Protein AF-A0A5B8U316-F1 (afdb_monomer_lite)

InterPro domains:
  IPR009056 Cytochrome c-like domain [PF00034] (100-182)
  IPR009056 Cytochrome c-like domain [PS51007] (97-184)
  IPR036909 Cytochrome c-like domain superfamily [G3DSA:1.10.760.10] (96-189)
  IPR036909 Cytochrome c-like domain superfamily [SSF46626] (59-183)

Radius of gyration: 34.77 Å; chains: 1; bounding box: 86×58×110 Å

Foldseek 3Di:
DDDDDDDDDDDDDPDDDDPPPDDPDDDDDDPDPDDDDPDPDPDDDDDDPDDDDDDDDDDDDDDDDDDDDDDDPPPDPPPPPPVLLLDQPDFQPPDPPLQRLLLNLCSVQPLLQEAAQSSDRDNAQLDPVRGDPLHDDHQLAAADALVQQLVCQQQQGPVSPRRDHCSDDDPNSNSNSVNSNVRGRNHPDPSSDD

Secondary structure (DSSP, 8-state):
----PPP-----------------PPPPP-------------------------------------------------------TTSTTPPPTT--HHHHHHHHHHHHHTTTT-EEGGGTEE-S-SSGGG--TTPPPBTTT----HHHHHHHHHHTSSSSSSSPTTSS-HHHHHHHHHHHHHHTT---STT---

pLDDT: mean 72.12, std 19.56, range [40.12, 98.12]

Sequence (194 aa):
MFSGRIRYSSSVTRSTRSLAWTYDGPPPHPMRAVAPKMGRAWYQRMKRSRMMPARMHRRRPLLALTALVASAAVAVGCGSEKNDVKQPGVNPPGIPAQFQAGAKLFIERCSGCHNLGVVGAEGGALRVADRERVDGPNFNVRKEDVNSILYALRNGGFSGAIMPQDIVVGKEADDVAKFLAHYAGKGKSKNARN

Organism: NCBI:txid496014

Structure (mmCIF, N/CA/C/O backbone):
data_AF-A0A5B8U316-F1
#
_entry.id   AF-A0A5B8U316-F1
#
loop_
_atom_site.group_PDB
_atom_site.id
_atom_site.type_symbol
_atom_site.label_atom_id
_atom_site.label_alt_id
_atom_site.label_comp_id
_atom_site.label_asym_id
_atom_site.label_entity_id
_atom_site.label_seq_id
_atom_site.pdbx_PDB_ins_code
_atom_site.Cartn_x
_atom_site.Cartn_y
_atom_site.Cartn_z
_atom_site.occupancy
_atom_site.B_iso_or_equiv
_atom_site.auth_seq_id
_atom_site.auth_comp_id
_atom_site.auth_asym_id
_atom_site.auth_atom_id
_atom_site.pdbx_PDB_model_num
ATOM 1 N N . MET A 1 1 ? 46.249 3.567 59.011 1.00 44.41 1 MET A N 1
ATOM 2 C CA . MET A 1 1 ? 46.433 2.367 58.157 1.00 44.41 1 MET A CA 1
ATOM 3 C C . MET A 1 1 ? 45.087 2.112 57.480 1.00 44.41 1 MET A C 1
ATOM 5 O O . MET A 1 1 ? 44.139 1.954 58.220 1.00 44.41 1 MET A O 1
ATOM 9 N N . PHE A 1 2 ? 44.826 2.176 56.174 1.00 47.66 2 PHE A N 1
ATOM 10 C CA . PHE A 1 2 ? 45.607 2.240 54.937 1.00 47.66 2 PHE A CA 1
ATOM 11 C C . PHE A 1 2 ? 44.840 3.114 53.920 1.00 47.66 2 PHE A C 1
ATOM 13 O O . PHE A 1 2 ? 43.620 3.034 53.828 1.00 47.66 2 PHE A O 1
ATOM 20 N N . SER A 1 3 ? 45.564 3.931 53.151 1.00 48.00 3 SER A N 1
ATOM 21 C CA . SER A 1 3 ? 45.053 4.680 51.997 1.00 48.00 3 SER A CA 1
ATOM 22 C C . SER A 1 3 ? 45.171 3.794 50.751 1.00 48.00 3 SER A C 1
ATOM 24 O O . SER A 1 3 ? 46.275 3.374 50.405 1.00 48.00 3 SER A O 1
ATOM 26 N N . GLY A 1 4 ? 44.052 3.469 50.102 1.00 44.88 4 GLY A N 1
ATOM 27 C CA . GLY A 1 4 ? 44.017 2.640 48.895 1.00 44.88 4 GLY A CA 1
ATOM 28 C C . GLY A 1 4 ? 43.840 3.484 47.634 1.00 44.88 4 GLY A C 1
ATOM 29 O O . GLY A 1 4 ? 42.719 3.824 47.273 1.00 44.88 4 GLY A O 1
ATOM 30 N N . ARG A 1 5 ? 44.943 3.819 46.951 1.00 52.50 5 ARG A N 1
ATOM 31 C CA . ARG A 1 5 ? 44.921 4.386 45.591 1.00 52.50 5 ARG A CA 1
ATOM 32 C C . ARG A 1 5 ? 44.741 3.261 44.573 1.00 52.50 5 ARG A C 1
ATOM 34 O O . ARG A 1 5 ? 45.622 2.414 44.439 1.00 52.50 5 ARG A O 1
ATOM 41 N N . ILE A 1 6 ? 43.651 3.297 43.815 1.00 59.22 6 ILE A N 1
ATOM 42 C CA . ILE A 1 6 ? 43.462 2.450 42.633 1.00 59.22 6 ILE A CA 1
ATOM 43 C C . ILE A 1 6 ? 44.252 3.074 41.477 1.00 59.22 6 ILE A C 1
ATOM 45 O O . ILE A 1 6 ? 43.977 4.199 41.061 1.00 59.22 6 ILE A O 1
ATOM 49 N N . ARG A 1 7 ? 45.263 2.355 40.975 1.00 52.38 7 ARG A N 1
ATOM 50 C CA . ARG A 1 7 ? 45.980 2.694 39.738 1.00 52.38 7 ARG A CA 1
ATOM 51 C C . ARG A 1 7 ? 45.274 2.005 38.574 1.00 52.38 7 ARG A C 1
ATOM 53 O O . ARG A 1 7 ? 45.258 0.780 38.522 1.00 52.38 7 ARG A O 1
ATOM 60 N N . TYR A 1 8 ? 44.741 2.775 37.631 1.00 48.50 8 TYR A N 1
ATOM 61 C CA . TYR A 1 8 ? 44.387 2.250 36.315 1.00 48.50 8 TYR A CA 1
ATOM 62 C C . TYR A 1 8 ? 45.644 2.241 35.442 1.00 48.50 8 TYR A C 1
ATOM 64 O O . TYR A 1 8 ? 46.183 3.292 35.105 1.00 48.50 8 TYR A O 1
ATOM 72 N N . SER A 1 9 ? 46.117 1.044 35.101 1.00 55.44 9 SER A N 1
ATOM 73 C CA . SER A 1 9 ? 47.102 0.810 34.047 1.00 55.44 9 SER A CA 1
ATOM 74 C C . SER A 1 9 ? 46.460 -0.120 33.029 1.00 55.44 9 SER A C 1
ATOM 76 O O . SER A 1 9 ? 46.169 -1.272 33.336 1.00 55.44 9 SER A O 1
ATOM 78 N N . SER A 1 10 ? 46.207 0.385 31.827 1.00 53.88 10 SER A N 1
ATOM 79 C CA . SER A 1 10 ? 46.025 -0.464 30.652 1.00 53.88 10 SER A CA 1
ATOM 80 C C . SER A 1 10 ? 46.606 0.266 29.448 1.00 53.88 10 SER A C 1
ATOM 82 O O . SER A 1 10 ? 46.029 1.185 28.874 1.00 53.88 10 SER A O 1
ATOM 84 N N . SER A 1 11 ? 47.834 -0.113 29.123 1.00 49.50 11 SER A N 1
ATOM 85 C CA . SER A 1 11 ? 48.507 0.209 27.875 1.00 49.50 11 SER A CA 1
ATOM 86 C C . SER A 1 11 ? 47.767 -0.475 26.726 1.00 49.50 11 SER A C 1
ATOM 88 O O . SER A 1 11 ? 47.889 -1.685 26.541 1.00 49.50 11 SER A O 1
ATOM 90 N N . VAL A 1 12 ? 47.000 0.297 25.959 1.00 49.09 12 VAL A N 1
ATOM 91 C CA . VAL A 1 12 ? 46.442 -0.144 24.678 1.00 49.09 12 VAL A CA 1
ATOM 92 C C . VAL A 1 12 ? 47.542 -0.036 23.626 1.00 49.09 12 VAL A C 1
ATOM 94 O O . VAL A 1 12 ? 47.869 1.042 23.129 1.00 49.09 12 VAL A O 1
ATOM 97 N N . THR A 1 13 ? 48.141 -1.175 23.302 1.00 51.91 13 THR A N 1
ATOM 98 C CA . THR A 1 13 ? 49.042 -1.352 22.166 1.00 51.91 13 THR A CA 1
ATOM 99 C C . THR A 1 13 ? 48.245 -1.237 20.866 1.00 51.91 13 THR A C 1
ATOM 101 O O . THR A 1 13 ? 47.519 -2.142 20.460 1.00 51.91 13 THR A O 1
ATOM 104 N N . ARG A 1 14 ? 48.371 -0.093 20.186 1.00 47.62 14 ARG A N 1
ATOM 105 C CA . ARG A 1 14 ? 47.822 0.126 18.843 1.00 47.62 14 ARG A CA 1
ATOM 106 C C . ARG A 1 14 ? 48.695 -0.612 17.825 1.00 47.62 14 ARG A C 1
ATOM 108 O O . ARG A 1 14 ? 49.662 -0.060 17.311 1.00 47.62 14 ARG A O 1
ATOM 115 N N . SER A 1 15 ? 48.366 -1.877 17.567 1.00 51.03 15 SER A N 1
ATOM 116 C CA . SER A 1 15 ? 48.955 -2.649 16.472 1.00 51.03 15 SER A CA 1
ATOM 117 C C . SER A 1 15 ? 48.433 -2.118 15.136 1.00 51.03 15 SER A C 1
ATOM 119 O O . SER A 1 15 ? 47.235 -2.123 14.854 1.00 51.03 15 SER A O 1
ATOM 121 N N . THR A 1 16 ? 49.355 -1.604 14.335 1.00 55.06 16 THR A N 1
ATOM 122 C CA . THR A 1 16 ? 49.174 -1.217 12.943 1.00 55.06 16 THR A CA 1
ATOM 123 C C . THR A 1 16 ? 49.108 -2.463 12.065 1.00 55.06 16 THR A C 1
ATOM 125 O O . THR A 1 16 ? 50.079 -3.206 11.969 1.00 55.06 16 THR A O 1
ATOM 128 N N . ARG A 1 17 ? 48.001 -2.659 11.343 1.00 47.91 17 ARG A N 1
ATOM 129 C CA . ARG A 1 17 ? 48.015 -3.371 10.057 1.00 47.91 17 ARG A CA 1
ATOM 130 C C . ARG A 1 17 ? 47.048 -2.706 9.085 1.00 47.91 17 ARG A C 1
ATOM 132 O O . ARG A 1 17 ? 45.845 -2.940 9.089 1.00 47.91 17 ARG A O 1
ATOM 139 N N . SER A 1 18 ? 47.632 -1.843 8.265 1.00 55.28 18 SER A N 1
ATOM 140 C CA . SER A 1 18 ? 47.118 -1.373 6.987 1.00 55.28 18 SER A CA 1
ATOM 141 C C . SER A 1 18 ? 46.887 -2.567 6.060 1.00 55.28 18 SER A C 1
ATOM 143 O O . SER A 1 18 ? 47.829 -3.095 5.474 1.00 55.28 18 SER A O 1
ATOM 145 N N . LEU A 1 19 ? 45.636 -3.000 5.939 1.00 53.50 19 LEU A N 1
ATOM 146 C CA . LEU A 1 19 ? 45.185 -3.882 4.867 1.00 53.50 19 LEU A CA 1
ATOM 147 C C . LEU A 1 19 ? 44.691 -2.998 3.723 1.00 53.50 19 LEU A C 1
ATOM 149 O O . LEU A 1 19 ? 43.515 -2.652 3.631 1.00 53.50 19 LEU A O 1
ATOM 153 N N . ALA A 1 20 ? 45.639 -2.590 2.881 1.00 50.00 20 ALA A N 1
ATOM 154 C CA . ALA A 1 20 ? 45.339 -2.164 1.527 1.00 50.00 20 ALA A CA 1
ATOM 155 C C . ALA A 1 20 ? 44.804 -3.396 0.788 1.00 50.00 20 ALA A C 1
ATOM 157 O O . ALA A 1 20 ? 45.547 -4.334 0.511 1.00 50.00 20 ALA A O 1
ATOM 158 N N . TRP A 1 21 ? 43.498 -3.420 0.545 1.00 49.97 21 TRP A N 1
ATOM 159 C CA . TRP A 1 21 ? 42.880 -4.389 -0.347 1.00 49.97 21 TRP A CA 1
ATOM 160 C C . TRP A 1 21 ? 43.353 -4.086 -1.769 1.00 49.97 21 TRP A C 1
ATOM 162 O O . TRP A 1 21 ? 42.920 -3.112 -2.381 1.00 49.97 21 TRP A O 1
ATOM 172 N N . THR A 1 22 ? 44.274 -4.899 -2.281 1.00 58.31 22 THR A N 1
ATOM 173 C CA . THR A 1 22 ? 44.584 -4.955 -3.708 1.00 58.31 22 THR A CA 1
ATOM 174 C C . THR A 1 22 ? 43.430 -5.669 -4.401 1.00 58.31 22 THR A C 1
ATOM 176 O O . THR A 1 22 ? 43.139 -6.833 -4.135 1.00 58.31 22 THR A O 1
ATOM 179 N N . TYR A 1 23 ? 42.708 -4.925 -5.229 1.00 56.12 23 TYR A N 1
ATOM 180 C CA . TYR A 1 23 ? 41.603 -5.420 -6.037 1.00 56.12 23 TYR A CA 1
ATOM 181 C C . TYR A 1 23 ? 42.172 -6.100 -7.295 1.00 56.12 23 TYR A C 1
ATOM 183 O O . TYR A 1 23 ? 42.505 -5.417 -8.260 1.00 56.12 23 TYR A O 1
ATOM 191 N N . ASP A 1 24 ? 42.288 -7.431 -7.287 1.00 58.91 24 ASP A N 1
ATOM 192 C CA . ASP A 1 24 ? 42.704 -8.253 -8.440 1.00 58.91 24 ASP A CA 1
ATOM 193 C C . ASP A 1 24 ? 41.513 -8.538 -9.376 1.00 58.91 24 ASP A C 1
ATOM 195 O O . ASP A 1 24 ? 41.090 -9.676 -9.587 1.00 58.91 24 ASP A O 1
ATOM 199 N N . GLY A 1 25 ? 40.909 -7.473 -9.905 1.00 64.56 25 GLY A N 1
ATOM 200 C CA . GLY A 1 25 ? 39.884 -7.577 -10.943 1.00 64.56 25 GLY A CA 1
ATOM 201 C C . GLY A 1 25 ? 40.501 -7.854 -12.325 1.00 64.56 25 GLY A C 1
ATOM 202 O O . GLY A 1 25 ? 41.606 -7.382 -12.603 1.00 64.56 25 GLY A O 1
ATOM 203 N N . PRO A 1 26 ? 39.811 -8.583 -13.223 1.00 66.62 26 PRO A N 1
ATOM 204 C CA . PRO A 1 26 ? 40.276 -8.777 -14.595 1.00 66.62 26 PRO A CA 1
ATOM 205 C C . PRO A 1 26 ? 40.401 -7.428 -15.334 1.00 66.62 26 PRO A C 1
ATOM 207 O O . PRO A 1 26 ? 39.606 -6.516 -15.084 1.00 66.62 26 PRO A O 1
ATOM 210 N N . PRO A 1 27 ? 41.381 -7.280 -16.247 1.00 68.00 27 PRO A N 1
ATOM 211 C CA . PRO A 1 27 ? 41.638 -6.014 -16.925 1.00 68.00 27 PRO A CA 1
ATOM 212 C C . PRO A 1 27 ? 40.418 -5.568 -17.750 1.00 68.00 27 PRO A C 1
ATOM 214 O O . PRO A 1 27 ? 39.777 -6.404 -18.395 1.00 68.00 27 PRO A O 1
ATOM 217 N N . PRO A 1 28 ? 40.097 -4.261 -17.792 1.00 63.97 28 PRO A N 1
ATOM 218 C CA . PRO A 1 28 ? 39.049 -3.757 -18.666 1.00 63.97 28 PRO A CA 1
ATOM 219 C C . PRO A 1 28 ? 39.438 -4.003 -20.129 1.00 63.97 28 PRO A C 1
ATOM 221 O O . PRO A 1 28 ? 40.497 -3.577 -20.595 1.00 63.97 28 PRO A O 1
ATOM 224 N N . HIS A 1 29 ? 38.575 -4.706 -20.861 1.00 60.75 29 HIS A N 1
ATOM 225 C CA . HIS A 1 29 ? 38.721 -4.905 -22.299 1.00 60.75 29 HIS A CA 1
ATOM 226 C C . HIS A 1 29 ? 38.826 -3.549 -23.024 1.00 60.75 29 HIS A C 1
ATOM 228 O O . HIS A 1 29 ? 38.052 -2.637 -22.720 1.00 60.75 29 HIS A O 1
ATOM 234 N N . PRO A 1 30 ? 39.721 -3.398 -24.018 1.00 61.88 30 PRO A N 1
ATOM 235 C CA . PRO A 1 30 ? 39.766 -2.189 -24.824 1.00 61.88 30 PRO A CA 1
ATOM 236 C C . PRO A 1 30 ? 38.481 -2.081 -25.651 1.00 61.88 30 PRO A C 1
ATOM 238 O O . PRO A 1 30 ? 38.224 -2.885 -26.550 1.00 61.88 30 PRO A O 1
ATOM 241 N N . MET A 1 31 ? 37.667 -1.064 -25.361 1.00 50.16 31 MET A N 1
ATOM 242 C CA . MET A 1 31 ? 36.567 -0.675 -26.235 1.00 50.16 31 MET A CA 1
ATOM 243 C C . MET A 1 31 ? 37.146 -0.185 -27.564 1.00 50.16 31 MET A C 1
ATOM 245 O O . MET A 1 31 ? 37.767 0.872 -27.658 1.00 50.16 31 MET A O 1
ATOM 249 N N . ARG A 1 32 ? 36.935 -0.980 -28.613 1.00 56.06 32 ARG A N 1
ATOM 250 C CA . ARG A 1 32 ? 37.166 -0.592 -30.003 1.00 56.06 32 ARG A CA 1
ATOM 251 C C . ARG A 1 32 ? 36.166 0.512 -30.353 1.00 56.06 32 ARG A C 1
ATOM 253 O O . ARG A 1 32 ? 34.991 0.239 -30.584 1.00 56.06 32 ARG A O 1
ATOM 260 N N . ALA A 1 33 ? 36.632 1.756 -30.389 1.00 53.66 33 ALA A N 1
ATOM 261 C CA . ALA A 1 33 ? 35.872 2.872 -30.932 1.00 53.66 33 ALA A CA 1
ATOM 262 C C . ALA A 1 33 ? 35.658 2.643 -32.438 1.00 53.66 33 ALA A C 1
ATOM 264 O O . ALA A 1 33 ? 36.576 2.776 -33.247 1.00 53.66 33 ALA A O 1
ATOM 265 N N . VAL A 1 34 ? 34.442 2.250 -32.814 1.00 59.19 34 VAL A N 1
ATOM 266 C CA . VAL A 1 34 ? 34.008 2.194 -34.211 1.00 59.19 34 VAL A CA 1
ATOM 267 C C . VAL A 1 34 ? 33.586 3.604 -34.613 1.00 59.19 34 VAL A C 1
ATOM 269 O O . VAL A 1 34 ? 32.595 4.134 -34.118 1.00 59.19 34 VAL A O 1
ATOM 272 N N . ALA A 1 35 ? 34.364 4.223 -35.499 1.00 60.72 35 ALA A N 1
ATOM 273 C CA . ALA A 1 35 ? 34.047 5.517 -36.086 1.00 60.72 35 ALA A CA 1
ATOM 274 C C . ALA A 1 35 ? 32.738 5.450 -36.904 1.00 60.72 35 ALA A C 1
ATOM 276 O O . ALA A 1 35 ? 32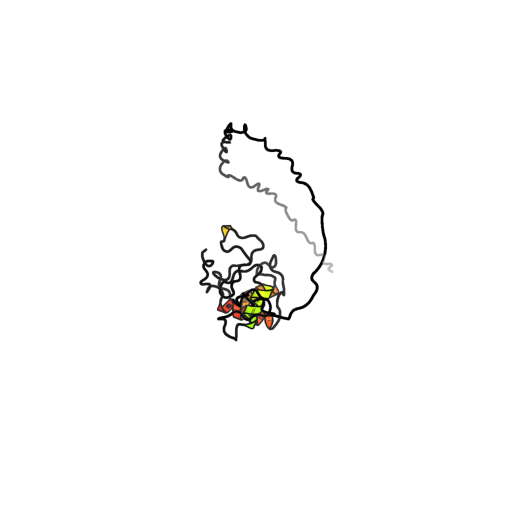.569 4.521 -37.703 1.00 60.72 35 ALA A O 1
ATOM 277 N N . PRO A 1 36 ? 31.824 6.428 -36.785 1.00 58.28 36 PRO A N 1
ATOM 278 C CA . PRO A 1 36 ? 30.675 6.508 -37.674 1.00 58.28 36 PRO A CA 1
ATOM 279 C C . PRO A 1 36 ? 31.110 6.983 -39.069 1.00 58.28 36 PRO A C 1
ATOM 281 O O . PRO A 1 36 ? 31.713 8.043 -39.237 1.00 58.28 36 PRO A O 1
ATOM 284 N N . LYS A 1 37 ? 30.765 6.201 -40.098 1.00 52.97 37 LYS A N 1
ATOM 285 C CA . LYS A 1 37 ? 30.841 6.628 -41.501 1.00 52.97 37 LYS A CA 1
ATOM 286 C C . LYS A 1 37 ? 29.805 7.731 -41.734 1.00 52.97 37 LYS A C 1
ATOM 288 O O . LYS A 1 37 ? 28.611 7.455 -41.806 1.00 52.97 37 LYS A O 1
ATOM 293 N N . MET A 1 38 ? 30.264 8.975 -41.868 1.00 48.19 38 MET A N 1
ATOM 294 C CA . MET A 1 38 ? 29.440 10.102 -42.310 1.00 48.19 38 MET A CA 1
ATOM 295 C C . MET A 1 38 ? 28.944 9.850 -43.741 1.00 48.19 38 MET A C 1
ATOM 297 O O . MET A 1 38 ? 29.695 9.942 -44.714 1.00 48.19 38 MET A O 1
ATOM 301 N N . GLY A 1 39 ? 27.663 9.503 -43.860 1.00 45.84 39 GLY A N 1
ATOM 302 C CA . GLY A 1 39 ? 26.953 9.406 -45.128 1.00 45.84 39 GLY A CA 1
ATOM 303 C C . GLY A 1 39 ? 26.773 10.787 -45.752 1.00 45.84 39 GLY A C 1
ATOM 304 O O . GLY A 1 39 ? 26.073 11.647 -45.221 1.00 45.84 39 GLY A O 1
ATOM 305 N N . ARG A 1 40 ? 27.416 10.982 -46.903 1.00 53.22 40 ARG A N 1
ATOM 306 C CA . ARG A 1 40 ? 27.175 12.078 -47.844 1.00 53.22 40 ARG A CA 1
ATOM 307 C C . ARG A 1 40 ? 25.729 12.021 -48.346 1.00 53.22 40 ARG A C 1
ATOM 309 O O . ARG A 1 40 ? 25.442 11.158 -49.165 1.00 53.22 40 ARG A O 1
ATOM 316 N N . ALA A 1 41 ? 24.855 12.926 -47.902 1.00 52.69 41 ALA A N 1
ATOM 317 C CA . ALA A 1 41 ? 23.597 13.260 -48.591 1.00 52.69 41 ALA A CA 1
ATOM 318 C C . ALA A 1 41 ? 22.878 14.465 -47.943 1.00 52.69 41 ALA A C 1
ATOM 320 O O . ALA A 1 41 ? 21.715 14.377 -47.571 1.00 52.69 41 ALA A O 1
ATOM 321 N N . TRP A 1 42 ? 23.552 15.609 -47.807 1.00 40.12 42 TRP A N 1
ATOM 322 C CA . TRP A 1 42 ? 22.903 16.879 -47.439 1.00 40.12 42 TRP A CA 1
ATOM 323 C C . TRP A 1 42 ? 23.146 17.914 -48.528 1.00 40.12 42 TRP A C 1
ATOM 325 O O . TRP A 1 42 ? 23.813 18.925 -48.341 1.00 40.12 42 TRP A O 1
ATOM 335 N N . TYR A 1 43 ? 22.624 17.625 -49.712 1.00 47.47 43 TYR A N 1
ATOM 336 C CA . TYR A 1 43 ? 22.459 18.631 -50.744 1.00 47.47 43 TYR A CA 1
ATOM 337 C C . TYR A 1 43 ? 21.214 18.268 -51.531 1.00 47.47 43 TYR A C 1
ATOM 339 O O . TYR A 1 43 ? 21.282 17.489 -52.474 1.00 47.47 43 TYR A O 1
ATOM 347 N N . GLN A 1 44 ? 20.066 18.772 -51.081 1.00 50.81 44 GLN A N 1
ATOM 348 C CA . GLN A 1 44 ? 19.057 19.366 -51.951 1.00 50.81 44 GLN A CA 1
ATOM 349 C C . GLN A 1 44 ? 17.822 19.794 -51.154 1.00 50.81 44 GLN A C 1
ATOM 351 O O . GLN A 1 44 ? 17.302 19.062 -50.319 1.00 50.81 44 GLN A O 1
ATOM 356 N N . ARG A 1 45 ? 17.305 20.960 -51.558 1.00 47.78 45 ARG A N 1
ATOM 357 C CA . ARG A 1 45 ? 15.901 21.383 -51.441 1.00 47.78 45 ARG A CA 1
ATOM 358 C C . ARG A 1 45 ? 15.503 22.300 -50.280 1.00 47.78 45 ARG A C 1
ATOM 360 O O . ARG A 1 45 ? 14.419 22.166 -49.726 1.00 47.78 45 ARG A O 1
ATOM 367 N N . MET A 1 46 ? 16.269 23.370 -50.070 1.00 47.78 46 MET A N 1
ATOM 368 C CA . MET A 1 46 ? 15.705 24.642 -49.594 1.00 47.78 46 MET A CA 1
ATOM 369 C C . MET A 1 46 ? 15.447 25.591 -50.770 1.00 47.78 46 MET A C 1
ATOM 371 O O . MET A 1 46 ? 16.313 26.375 -51.129 1.00 47.78 46 MET A O 1
ATOM 375 N N . LYS A 1 47 ? 14.251 25.522 -51.370 1.00 50.22 47 LYS A N 1
ATOM 376 C CA . LYS A 1 47 ? 13.624 26.639 -52.109 1.00 50.22 47 LYS A CA 1
ATOM 377 C C . LYS A 1 47 ? 12.111 26.445 -52.124 1.00 50.22 47 LYS A C 1
ATOM 379 O O . LYS A 1 47 ? 11.588 25.733 -52.979 1.00 50.22 47 LYS A O 1
ATOM 384 N N . ARG A 1 48 ? 11.409 27.089 -51.189 1.00 45.06 48 ARG A N 1
ATOM 385 C CA . ARG A 1 48 ? 9.973 27.388 -51.309 1.00 45.06 48 ARG A CA 1
ATOM 386 C C . ARG A 1 48 ? 9.560 28.514 -50.356 1.00 45.06 48 ARG A C 1
ATOM 388 O O . ARG A 1 48 ? 8.697 28.352 -49.506 1.00 45.06 48 ARG A O 1
ATOM 395 N N . SER A 1 49 ? 10.150 29.688 -50.551 1.00 51.44 49 SER A N 1
ATOM 396 C CA . SER A 1 49 ? 9.540 30.941 -50.105 1.00 51.44 49 SER A CA 1
ATOM 397 C C . SER A 1 49 ? 8.414 31.276 -51.085 1.00 51.44 49 SER A C 1
ATOM 399 O O . SER A 1 49 ? 8.668 31.761 -52.185 1.00 51.44 49 SER A O 1
ATOM 401 N N . ARG A 1 50 ? 7.167 30.954 -50.728 1.00 51.91 50 ARG A N 1
ATOM 402 C CA . ARG A 1 50 ? 5.983 31.568 -51.342 1.00 51.91 50 ARG A CA 1
ATOM 403 C C . ARG A 1 50 ? 5.412 32.558 -50.338 1.00 51.91 50 ARG A C 1
ATOM 405 O O . ARG A 1 50 ? 4.765 32.170 -49.373 1.00 51.91 50 ARG A O 1
ATOM 412 N N . MET A 1 51 ? 5.705 33.829 -50.590 1.00 46.97 51 MET A N 1
ATOM 413 C CA . MET A 1 51 ? 4.995 34.979 -50.044 1.00 46.97 51 MET A CA 1
ATOM 414 C C . MET A 1 51 ? 3.494 34.823 -50.325 1.00 46.97 51 MET A C 1
ATOM 416 O O . MET A 1 51 ? 3.091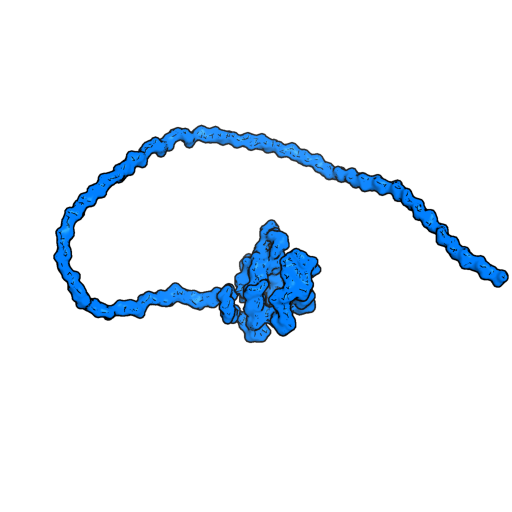 34.693 -51.479 1.00 46.97 51 MET A O 1
ATOM 420 N N . MET A 1 52 ? 2.676 34.843 -49.275 1.00 54.84 52 MET A N 1
ATOM 421 C CA . MET A 1 52 ? 1.286 35.297 -49.359 1.00 54.84 52 MET A CA 1
ATOM 422 C C . MET A 1 52 ? 1.318 36.824 -49.232 1.00 54.84 52 MET A C 1
ATOM 424 O O . MET A 1 52 ? 2.027 37.342 -48.368 1.00 54.84 52 MET A O 1
ATOM 428 N N . PRO A 1 53 ? 0.585 37.553 -50.085 1.00 51.06 53 PRO A N 1
ATOM 429 C CA . PRO A 1 53 ? -0.683 38.071 -49.582 1.00 51.06 53 PRO A CA 1
ATOM 430 C C . PRO A 1 53 ? -1.790 38.047 -50.645 1.00 51.06 53 PRO A C 1
ATOM 432 O O . PRO A 1 53 ? -1.586 38.452 -51.788 1.00 51.06 53 PRO A O 1
ATOM 435 N N . ALA A 1 54 ? -2.998 37.643 -50.253 1.00 47.75 54 ALA A N 1
ATOM 436 C CA . ALA A 1 54 ? -4.198 37.863 -51.053 1.00 47.75 54 ALA A CA 1
ATOM 437 C C . ALA A 1 54 ? -5.132 38.851 -50.341 1.00 47.75 54 ALA A C 1
ATOM 439 O O . ALA A 1 54 ? -5.393 38.752 -49.145 1.00 47.75 54 ALA A O 1
ATOM 440 N N . ARG A 1 55 ? -5.558 39.838 -51.129 1.00 50.00 55 ARG A N 1
ATOM 441 C CA . ARG A 1 55 ? -6.257 41.086 -50.805 1.00 50.00 55 ARG A CA 1
ATOM 442 C C . ARG A 1 55 ? -7.538 40.930 -49.983 1.00 50.00 55 ARG A C 1
ATOM 444 O O . ARG A 1 55 ? -8.421 40.149 -50.317 1.00 50.00 55 ARG A O 1
ATOM 451 N N . MET A 1 56 ? -7.702 41.850 -49.033 1.00 51.91 56 MET A N 1
ATOM 452 C CA . MET A 1 56 ? -9.000 42.289 -48.525 1.00 51.91 56 MET A CA 1
ATOM 453 C C . MET A 1 56 ? -9.831 42.942 -49.638 1.00 51.91 56 MET A C 1
ATOM 455 O O . MET A 1 56 ? -9.413 43.951 -50.204 1.00 51.91 56 MET A O 1
ATOM 459 N N . HIS A 1 57 ? -11.060 42.472 -49.844 1.00 51.31 57 HIS A N 1
ATOM 460 C CA . HIS A 1 57 ? -12.136 43.313 -50.365 1.00 51.31 57 HIS A CA 1
ATOM 461 C C . HIS A 1 57 ? -13.246 43.422 -49.318 1.00 51.31 57 HIS A C 1
ATOM 463 O O . HIS A 1 57 ? -14.079 42.538 -49.148 1.00 51.31 57 HIS A O 1
ATOM 469 N N . ARG A 1 58 ? -13.246 44.555 -48.606 1.00 59.84 58 ARG A N 1
ATOM 470 C CA . ARG A 1 58 ? -14.434 45.098 -47.938 1.00 59.84 58 ARG A CA 1
ATOM 471 C C . ARG A 1 58 ? -15.448 45.473 -49.014 1.00 59.84 58 ARG A C 1
ATOM 473 O O . ARG A 1 58 ? -15.107 46.345 -49.808 1.00 59.84 58 ARG A O 1
ATOM 480 N N . ARG A 1 59 ? -16.676 44.948 -48.938 1.00 54.16 59 ARG A N 1
ATOM 481 C CA . ARG A 1 59 ? -17.938 45.721 -48.987 1.00 54.16 59 ARG A CA 1
ATOM 482 C C . ARG A 1 59 ? -19.025 44.957 -48.213 1.00 54.16 59 ARG A C 1
ATOM 484 O O . ARG A 1 59 ? -19.352 43.829 -48.549 1.00 54.16 59 ARG A O 1
ATOM 491 N N . ARG A 1 60 ? -19.518 45.579 -47.138 1.00 63.06 60 ARG A N 1
ATOM 492 C CA . ARG A 1 60 ? -20.765 45.245 -46.418 1.00 63.06 60 ARG A CA 1
ATOM 493 C C . ARG A 1 60 ? -21.938 45.909 -47.184 1.00 63.06 60 ARG A C 1
ATOM 495 O O . ARG A 1 60 ? -21.645 46.865 -47.907 1.00 63.06 60 ARG A O 1
ATOM 502 N N . PRO A 1 61 ? -23.215 45.504 -47.026 1.00 54.59 61 PRO A N 1
ATOM 503 C CA . PRO A 1 61 ? -23.960 45.900 -45.826 1.00 54.59 61 PRO A CA 1
ATOM 504 C C . PRO A 1 61 ? -24.968 44.870 -45.271 1.00 54.59 61 PRO A C 1
ATOM 506 O O . PRO A 1 61 ? -25.492 44.009 -45.961 1.00 54.59 61 PRO A O 1
ATOM 509 N N . LEU A 1 62 ? -25.174 45.034 -43.965 1.00 60.28 62 LEU A N 1
ATOM 510 C CA . LEU A 1 62 ? -26.305 44.686 -43.099 1.00 60.28 62 LEU A CA 1
ATOM 511 C C . LEU A 1 62 ? -27.646 44.360 -43.789 1.00 60.28 62 LEU A C 1
ATOM 513 O O . LEU A 1 62 ? -28.087 45.145 -44.622 1.00 60.28 62 LEU A O 1
ATOM 517 N N . LEU A 1 63 ? -28.332 43.304 -43.319 1.00 51.84 63 LEU A N 1
ATOM 518 C CA . LEU A 1 63 ? -29.682 43.325 -42.702 1.00 51.84 63 LEU A CA 1
ATOM 519 C C . LEU A 1 63 ? -30.294 41.906 -42.637 1.00 51.84 63 LEU A C 1
ATOM 521 O O . LEU A 1 63 ? -30.475 41.284 -43.676 1.00 51.84 63 LEU A O 1
ATOM 525 N N . ALA A 1 64 ? -30.603 41.443 -41.416 1.00 50.56 64 ALA A N 1
ATOM 526 C CA . ALA A 1 64 ? -31.629 40.454 -41.007 1.00 50.56 64 ALA A CA 1
ATOM 527 C C . ALA A 1 64 ? -31.198 39.851 -39.646 1.00 50.56 64 ALA A C 1
ATOM 529 O O . ALA A 1 64 ? -30.557 38.810 -39.582 1.00 50.56 64 ALA A O 1
ATOM 530 N N . LEU A 1 65 ? -31.186 40.625 -38.556 1.00 50.47 65 LEU A N 1
ATOM 531 C CA . LEU A 1 65 ? -32.298 40.761 -37.601 1.00 50.47 65 LEU A CA 1
ATOM 532 C C . LEU A 1 65 ? -32.965 39.429 -37.189 1.00 50.47 65 LEU A C 1
ATOM 534 O O . LEU A 1 65 ? -33.848 38.921 -37.863 1.00 50.47 65 LEU A O 1
ATOM 538 N N . THR A 1 66 ? -32.523 38.953 -36.019 1.00 51.22 66 THR A N 1
ATOM 539 C CA . THR A 1 66 ? -33.324 38.540 -34.847 1.00 51.22 66 THR A CA 1
ATOM 540 C C . THR A 1 66 ? -34.392 37.443 -34.961 1.00 51.22 66 THR A C 1
ATOM 542 O O . THR A 1 66 ? -35.441 37.631 -35.563 1.00 51.22 66 THR A O 1
ATOM 545 N N . ALA A 1 67 ? -34.169 36.434 -34.105 1.00 51.12 67 ALA A N 1
ATOM 546 C CA . ALA A 1 67 ? -35.143 35.654 -33.335 1.00 51.12 67 ALA A CA 1
ATOM 547 C C . ALA A 1 67 ? -35.861 34.486 -34.032 1.00 51.12 67 ALA A C 1
ATOM 549 O O . ALA A 1 67 ? -36.917 34.658 -34.626 1.00 51.12 67 ALA A O 1
ATOM 550 N N . LEU A 1 68 ? -35.380 33.261 -33.777 1.00 47.44 68 LEU A N 1
ATOM 551 C CA . LEU A 1 68 ? -36.279 32.133 -33.518 1.00 47.44 68 LEU A CA 1
ATOM 552 C C . LEU A 1 68 ? -35.588 31.039 -32.677 1.00 47.44 68 LEU A C 1
ATOM 554 O O . LEU A 1 68 ? -34.748 30.293 -33.160 1.00 47.44 68 LEU A O 1
ATOM 558 N N . VAL A 1 69 ? -35.992 30.987 -31.405 1.00 51.03 69 VAL A N 1
ATOM 559 C CA . VAL A 1 69 ? -36.366 29.765 -30.673 1.00 51.03 69 VAL A CA 1
ATOM 560 C C . VAL A 1 69 ? -35.267 28.737 -30.357 1.00 51.03 69 VAL A C 1
ATOM 562 O O . VAL A 1 69 ? -34.847 27.920 -31.169 1.00 51.03 69 VAL A O 1
ATOM 565 N N . ALA A 1 70 ? -34.907 28.753 -29.070 1.00 54.72 70 ALA A N 1
ATOM 566 C CA . ALA A 1 70 ? -34.700 27.593 -28.208 1.00 54.72 70 ALA A CA 1
ATOM 567 C C . ALA A 1 70 ? -34.780 26.220 -28.894 1.00 54.72 70 ALA A C 1
ATOM 569 O O . ALA A 1 70 ? -35.859 25.725 -29.214 1.00 54.72 70 ALA A O 1
ATOM 570 N N . SER A 1 71 ? -33.641 25.548 -29.021 1.00 52.66 71 SER A N 1
ATOM 571 C CA . SER A 1 71 ? -33.625 24.098 -29.186 1.00 52.66 71 SER A CA 1
ATOM 572 C C . SER A 1 71 ? -32.350 23.496 -28.597 1.00 52.66 71 SER A C 1
ATOM 574 O O . SER A 1 71 ? -31.237 23.767 -29.029 1.00 52.66 71 SER A O 1
ATOM 576 N N . ALA A 1 72 ? -32.592 22.655 -27.590 1.00 57.12 72 ALA A N 1
ATOM 577 C CA . ALA A 1 72 ? -31.779 21.531 -27.151 1.00 57.12 72 ALA A CA 1
ATOM 578 C C . ALA A 1 72 ? -30.394 21.830 -26.555 1.00 57.12 72 ALA A C 1
ATOM 580 O O . ALA A 1 72 ? -29.343 21.637 -27.163 1.00 57.12 72 ALA A O 1
ATOM 581 N N . ALA A 1 73 ? -30.422 22.105 -25.252 1.00 56.97 73 ALA A N 1
ATOM 582 C CA . ALA A 1 73 ? -29.438 21.564 -24.330 1.00 56.97 73 ALA A CA 1
ATOM 583 C C . ALA A 1 73 ? -29.393 20.026 -24.446 1.00 56.97 73 ALA A C 1
ATOM 585 O O . ALA A 1 73 ? -30.120 19.341 -23.740 1.00 56.97 73 ALA A O 1
ATOM 586 N N . VAL A 1 74 ? -28.565 19.481 -25.340 1.00 59.62 74 VAL A N 1
ATOM 587 C CA . VAL A 1 74 ? -28.111 18.080 -25.287 1.00 59.62 74 VAL A CA 1
ATOM 588 C C . VAL A 1 74 ? -26.695 18.004 -25.865 1.00 59.62 74 VAL A C 1
ATOM 590 O O . VAL A 1 74 ? -26.456 17.443 -26.931 1.00 59.62 74 VAL A O 1
ATOM 593 N N . ALA A 1 75 ? -25.720 18.577 -25.158 1.00 56.16 75 ALA A N 1
ATOM 594 C CA . ALA A 1 75 ? -24.350 18.093 -25.292 1.00 56.16 75 ALA A CA 1
ATOM 595 C C . ALA A 1 75 ? -24.258 16.805 -24.469 1.00 56.16 75 ALA A C 1
ATOM 597 O O . ALA A 1 75 ? -24.057 16.811 -23.259 1.00 56.16 75 ALA A O 1
ATOM 598 N N . VAL A 1 76 ? -24.542 15.720 -25.180 1.00 56.44 76 VAL A N 1
ATOM 599 C CA . VAL A 1 76 ? -24.347 14.310 -24.861 1.00 56.44 76 VAL A CA 1
ATOM 600 C C . VAL A 1 76 ? -23.233 14.114 -23.828 1.00 56.44 76 VAL A C 1
ATOM 602 O O . VAL A 1 76 ? -22.055 14.316 -24.123 1.00 56.44 76 VAL A O 1
ATOM 605 N N . GLY A 1 77 ? -23.616 13.695 -22.620 1.00 51.38 77 GLY A N 1
ATOM 606 C CA . GLY A 1 77 ? -22.705 13.143 -21.626 1.00 51.38 77 GLY A CA 1
ATOM 607 C C . GLY A 1 77 ? -22.107 11.845 -22.157 1.00 51.38 77 GLY A C 1
ATOM 608 O O . GLY A 1 77 ? -22.594 10.761 -21.868 1.00 51.38 77 GLY A O 1
ATOM 609 N N . CYS A 1 78 ? -21.065 11.957 -22.974 1.00 59.50 78 CYS A N 1
ATOM 610 C CA . CYS A 1 78 ? -20.237 10.837 -23.389 1.00 59.50 78 CYS A CA 1
ATOM 611 C C . CYS A 1 78 ? -18.964 10.836 -22.540 1.00 59.50 78 CYS A C 1
ATOM 613 O O . CYS A 1 78 ? -17.856 11.010 -23.034 1.00 59.50 78 CYS A O 1
ATOM 615 N N . GLY A 1 79 ? -19.136 10.681 -21.232 1.00 49.50 79 GLY A N 1
ATOM 616 C CA . GLY A 1 79 ? -18.071 10.262 -20.337 1.00 49.50 79 GLY A CA 1
ATOM 617 C C . GLY A 1 79 ? -18.472 8.893 -19.844 1.00 49.50 79 GLY A C 1
ATOM 618 O O . GLY A 1 79 ? -19.279 8.791 -18.933 1.00 49.50 79 GLY A O 1
ATOM 619 N N . SER A 1 80 ? -18.002 7.840 -20.505 1.00 57.94 80 SER A N 1
ATOM 620 C CA . SER A 1 80 ? -18.205 6.481 -20.023 1.00 57.94 80 SER A CA 1
ATOM 621 C C . SER A 1 80 ? -17.773 6.415 -18.556 1.00 57.94 80 SER A C 1
ATOM 623 O O . SER A 1 80 ? -16.575 6.538 -18.301 1.00 57.94 80 SER A O 1
ATOM 625 N N . GLU A 1 81 ? -18.716 6.224 -17.626 1.00 50.28 81 GLU A N 1
ATOM 626 C CA . GLU A 1 81 ? -18.459 5.802 -16.242 1.00 50.28 81 GLU A CA 1
ATOM 627 C C . GLU A 1 81 ? -17.877 4.385 -16.282 1.00 50.28 81 GLU A C 1
ATOM 629 O O . GLU A 1 81 ? -18.487 3.375 -15.948 1.00 50.28 81 GLU A O 1
ATOM 634 N N . LYS A 1 82 ? -16.658 4.292 -16.795 1.00 50.34 82 LYS A N 1
ATOM 635 C CA . LYS A 1 82 ? -15.736 3.243 -16.426 1.00 50.34 82 LYS A CA 1
ATOM 636 C C . LYS A 1 82 ? -15.216 3.781 -15.113 1.00 50.34 82 LYS A C 1
ATOM 638 O O . LYS A 1 82 ? -14.581 4.829 -15.136 1.00 50.34 82 LYS A O 1
ATOM 643 N N . ASN A 1 83 ? -15.586 3.158 -13.998 1.00 52.09 83 ASN A N 1
ATOM 644 C CA . ASN A 1 83 ? -15.062 3.489 -12.678 1.00 52.09 83 ASN A CA 1
ATOM 645 C C . ASN A 1 83 ? -13.533 3.454 -12.750 1.00 52.09 83 ASN A C 1
ATOM 647 O O . ASN A 1 83 ? -12.919 2.406 -12.539 1.00 52.09 83 ASN A O 1
ATOM 651 N N . ASP A 1 84 ? -12.924 4.578 -13.121 1.00 52.44 84 ASP A N 1
ATOM 652 C CA . ASP A 1 84 ? -11.496 4.766 -13.073 1.00 52.44 84 ASP A CA 1
ATOM 653 C C . ASP A 1 84 ? -11.183 4.674 -11.596 1.00 52.44 84 ASP A C 1
ATOM 655 O O . ASP A 1 84 ? -11.487 5.573 -10.816 1.00 52.44 84 ASP A O 1
ATOM 659 N N . VAL A 1 85 ? -10.606 3.542 -11.204 1.00 57.09 85 VAL A N 1
ATOM 660 C CA . VAL A 1 85 ? -10.264 3.240 -9.813 1.00 57.09 85 VAL A CA 1
ATOM 661 C C . VAL A 1 85 ? -9.377 4.339 -9.211 1.00 57.09 85 VAL A C 1
ATOM 663 O O . VAL A 1 85 ? -9.289 4.459 -8.001 1.00 57.09 85 VAL A O 1
ATOM 666 N N . LYS A 1 86 ? -8.766 5.182 -10.053 1.00 55.31 86 LYS A N 1
ATOM 667 C CA . LYS A 1 86 ? -7.949 6.339 -9.681 1.00 55.31 86 LYS A CA 1
ATOM 668 C C . LYS A 1 86 ? -8.743 7.602 -9.307 1.00 55.31 86 LYS A C 1
ATOM 670 O O . LYS A 1 86 ? -8.117 8.575 -8.895 1.00 55.31 86 LYS A O 1
ATOM 675 N N . GLN A 1 87 ? -10.071 7.636 -9.446 1.00 57.16 87 GLN A N 1
ATOM 676 C CA . GLN A 1 87 ? -10.865 8.776 -8.980 1.00 57.16 87 GLN A CA 1
ATOM 677 C C . GLN A 1 87 ? -10.935 8.788 -7.441 1.00 57.16 87 GLN A C 1
ATOM 679 O O . GLN A 1 87 ? -11.378 7.801 -6.845 1.00 57.16 87 GLN A O 1
ATOM 684 N N . PRO A 1 88 ? -10.525 9.887 -6.775 1.00 55.72 88 PRO A N 1
ATOM 685 C CA . PRO A 1 88 ? -10.611 9.992 -5.322 1.00 55.72 88 PRO A CA 1
ATOM 686 C C . PRO A 1 88 ? -12.074 9.895 -4.880 1.00 55.72 88 PRO A C 1
ATOM 688 O O . PRO A 1 88 ? -12.959 10.490 -5.493 1.00 55.72 88 PRO A O 1
ATOM 691 N N . GLY A 1 89 ? -12.344 9.135 -3.817 1.00 60.94 89 GLY A N 1
ATOM 692 C CA . GLY A 1 89 ? -13.712 8.950 -3.321 1.00 60.94 89 GLY A CA 1
ATOM 693 C C . GLY A 1 89 ? -14.526 7.806 -3.938 1.00 60.94 89 GLY A C 1
ATOM 694 O O . GLY A 1 89 ? -15.575 7.488 -3.378 1.00 60.94 89 GLY A O 1
ATOM 695 N N . VAL A 1 90 ? -14.064 7.152 -5.011 1.00 66.00 90 VAL A N 1
ATOM 696 C CA . VAL A 1 90 ? -14.795 6.049 -5.666 1.00 66.00 90 VAL A CA 1
ATOM 697 C C . VAL A 1 90 ? -14.378 4.694 -5.091 1.00 66.00 90 VAL A C 1
ATOM 699 O O . VAL A 1 90 ? -13.196 4.407 -4.913 1.00 66.00 90 VAL A O 1
ATOM 702 N N . ASN A 1 91 ? -15.356 3.828 -4.804 1.00 71.75 91 ASN A N 1
ATOM 703 C CA . ASN A 1 91 ? -15.074 2.473 -4.335 1.00 71.75 91 ASN A CA 1
ATOM 704 C C . ASN A 1 91 ? -14.571 1.595 -5.494 1.00 71.75 91 ASN A C 1
ATOM 706 O O . ASN A 1 91 ? -15.256 1.500 -6.519 1.00 71.75 91 ASN A O 1
ATOM 710 N N . PRO A 1 92 ? -13.427 0.901 -5.343 1.00 72.31 92 PRO A N 1
ATOM 711 C CA . PRO A 1 92 ? -12.936 -0.004 -6.372 1.00 72.31 92 PRO A CA 1
ATOM 712 C C . PRO A 1 92 ? -13.942 -1.147 -6.608 1.00 72.31 92 PRO A C 1
ATOM 714 O O . PRO A 1 92 ? -14.303 -1.855 -5.658 1.00 72.31 92 PRO A O 1
ATOM 717 N N . PRO A 1 93 ? -14.412 -1.352 -7.853 1.00 74.19 93 PRO A N 1
ATOM 718 C CA . PRO A 1 93 ? -15.363 -2.409 -8.169 1.00 74.19 93 PRO A CA 1
ATOM 719 C C . PRO A 1 93 ? -14.727 -3.788 -7.948 1.00 74.19 93 PRO A C 1
ATOM 721 O O . PRO A 1 93 ? -13.536 -3.986 -8.176 1.00 74.19 93 PRO A O 1
ATOM 724 N N . GLY A 1 94 ? -15.523 -4.762 -7.502 1.00 83.44 94 GLY A N 1
ATOM 725 C CA . GLY A 1 94 ? -15.053 -6.136 -7.274 1.00 83.44 94 GLY A CA 1
ATOM 726 C C . GLY A 1 94 ? -14.287 -6.361 -5.963 1.00 83.44 94 GLY A C 1
ATOM 727 O O . GLY A 1 94 ? -13.849 -7.482 -5.710 1.00 83.44 94 GLY A O 1
ATOM 728 N N . ILE A 1 95 ? -14.162 -5.340 -5.106 1.00 89.19 95 ILE A N 1
ATOM 729 C CA . ILE A 1 95 ? -13.628 -5.476 -3.745 1.00 89.19 95 ILE A CA 1
ATOM 730 C C . ILE A 1 95 ? -14.785 -5.676 -2.741 1.00 89.19 95 ILE A C 1
ATOM 732 O O . ILE A 1 95 ? -15.692 -4.837 -2.688 1.00 89.19 95 ILE A O 1
ATOM 736 N N . PRO A 1 96 ? -14.770 -6.742 -1.910 1.00 91.75 96 PRO A N 1
ATOM 737 C CA . PRO A 1 96 ? -15.761 -6.952 -0.853 1.00 91.75 96 PRO A CA 1
ATOM 738 C C . PRO A 1 96 ? -15.807 -5.781 0.133 1.00 91.75 96 PRO A C 1
ATOM 740 O O . PRO A 1 96 ? -14.764 -5.207 0.449 1.00 91.75 96 PRO A O 1
ATOM 743 N N . ALA A 1 97 ? -16.990 -5.478 0.678 1.00 91.44 97 ALA A N 1
ATOM 744 C CA . ALA A 1 97 ? -17.230 -4.324 1.556 1.00 91.44 97 ALA A CA 1
ATOM 745 C C . ALA A 1 97 ? -16.209 -4.192 2.703 1.00 91.44 97 ALA A C 1
ATOM 747 O O . ALA A 1 97 ? -15.701 -3.104 2.959 1.00 91.44 97 ALA A O 1
ATOM 748 N N . GLN A 1 98 ? -15.819 -5.311 3.323 1.00 93.00 98 GLN A N 1
ATOM 749 C CA . GLN A 1 98 ? -14.832 -5.355 4.414 1.00 93.00 98 GLN A CA 1
ATOM 750 C C . GLN A 1 98 ? -13.430 -4.832 4.048 1.00 93.00 98 GLN A C 1
ATOM 752 O O . GLN A 1 98 ? -12.637 -4.531 4.933 1.00 93.00 98 GLN A O 1
ATOM 757 N N . PHE A 1 99 ? -13.111 -4.742 2.756 1.00 95.00 99 PHE A N 1
ATOM 758 C CA . PHE A 1 99 ? -11.815 -4.304 2.247 1.00 95.00 99 PHE A CA 1
ATOM 759 C C . PHE A 1 99 ? -11.884 -2.972 1.490 1.00 95.00 99 PHE A C 1
ATOM 761 O O . PHE A 1 99 ? -10.840 -2.457 1.095 1.00 95.00 99 PHE A O 1
ATOM 768 N N . GLN A 1 100 ? -13.075 -2.401 1.284 1.00 93.56 100 GLN A N 1
ATOM 769 C CA . GLN A 1 100 ? -13.241 -1.188 0.476 1.00 93.56 100 GLN A CA 1
ATOM 770 C C . GLN A 1 100 ? -12.528 0.021 1.082 1.00 93.56 100 GLN A C 1
ATOM 772 O O . GLN A 1 100 ? -11.849 0.742 0.355 1.00 93.56 100 GLN A O 1
ATOM 777 N N . ALA A 1 101 ? -12.606 0.199 2.405 1.00 94.50 101 ALA A N 1
ATOM 778 C CA . ALA A 1 101 ? -11.919 1.288 3.099 1.00 94.50 101 ALA A CA 1
ATOM 779 C C . ALA A 1 101 ? -10.396 1.228 2.886 1.00 94.50 101 ALA A C 1
ATOM 781 O O . ALA A 1 101 ? -9.790 2.198 2.435 1.00 94.50 101 ALA A O 1
ATOM 782 N N . GLY A 1 102 ? -9.788 0.060 3.121 1.00 95.56 102 GLY A N 1
ATOM 783 C CA . GLY A 1 102 ? -8.355 -0.148 2.906 1.00 95.56 102 GLY A CA 1
ATOM 784 C C . GLY A 1 102 ? -7.942 -0.010 1.440 1.00 95.56 102 GLY A C 1
ATOM 785 O O . GLY A 1 102 ? -6.896 0.562 1.146 1.00 95.56 102 GLY A O 1
ATOM 786 N N . ALA A 1 103 ? -8.779 -0.481 0.512 1.00 94.81 103 ALA A N 1
ATOM 787 C CA . ALA A 1 103 ? -8.527 -0.361 -0.919 1.00 94.81 103 ALA A CA 1
ATOM 788 C C . ALA A 1 103 ? -8.537 1.103 -1.384 1.00 94.81 103 ALA A C 1
ATOM 790 O O . ALA A 1 103 ? -7.628 1.520 -2.100 1.00 94.81 103 ALA A O 1
ATOM 791 N N . LYS A 1 104 ? -9.518 1.893 -0.930 1.00 94.12 104 LYS A N 1
ATOM 792 C CA . LYS A 1 104 ? -9.607 3.332 -1.203 1.00 94.12 104 LYS A CA 1
ATOM 793 C C . LYS A 1 104 ? -8.380 4.077 -0.672 1.00 94.12 104 LYS A C 1
ATOM 795 O O . LYS A 1 104 ? -7.723 4.785 -1.428 1.00 94.12 104 LYS A O 1
ATOM 800 N N . LEU A 1 105 ? -8.019 3.845 0.590 1.00 95.25 105 LEU A N 1
ATOM 801 C CA . LEU A 1 105 ? -6.836 4.454 1.206 1.00 95.25 105 LEU A CA 1
ATOM 802 C C . LEU A 1 105 ? -5.547 4.094 0.458 1.00 95.25 105 LEU A C 1
ATOM 804 O O . LEU A 1 105 ? -4.697 4.953 0.229 1.00 95.25 105 LEU A O 1
ATOM 808 N N . PHE A 1 106 ? -5.408 2.838 0.030 1.00 95.19 106 PHE A N 1
ATOM 809 C CA . PHE A 1 106 ? -4.254 2.406 -0.749 1.00 95.19 106 PHE A CA 1
ATOM 810 C C . PHE A 1 106 ? -4.160 3.145 -2.091 1.00 95.19 106 PHE A C 1
ATOM 812 O O . PHE A 1 106 ? -3.077 3.592 -2.471 1.00 95.19 106 PHE A O 1
ATOM 819 N N . ILE A 1 107 ? -5.279 3.303 -2.802 1.00 93.12 107 ILE A N 1
ATOM 820 C CA . ILE A 1 107 ? -5.328 4.075 -4.050 1.00 93.12 107 ILE A CA 1
ATOM 821 C C . ILE A 1 107 ? -4.911 5.522 -3.787 1.00 93.12 107 ILE A C 1
ATOM 823 O O . ILE A 1 107 ? -4.031 6.039 -4.468 1.00 93.12 107 ILE A O 1
ATOM 827 N N . GLU A 1 108 ? -5.503 6.160 -2.784 1.00 92.88 108 GLU A N 1
ATOM 828 C CA . GLU A 1 108 ? -5.313 7.586 -2.518 1.00 92.88 108 GLU A CA 1
ATOM 829 C C . GLU A 1 108 ? -3.907 7.915 -2.001 1.00 92.88 108 GLU A C 1
ATOM 831 O O . GLU A 1 108 ? -3.402 9.007 -2.257 1.00 92.88 108 GLU A O 1
ATOM 836 N N . ARG A 1 109 ? -3.262 6.995 -1.270 1.00 93.94 109 ARG A N 1
ATOM 837 C CA . ARG A 1 109 ? -2.044 7.306 -0.503 1.00 93.94 109 ARG A CA 1
ATOM 838 C C . ARG A 1 109 ? -0.817 6.467 -0.848 1.00 93.94 109 ARG A C 1
ATOM 840 O O . ARG A 1 109 ? 0.295 6.895 -0.555 1.00 93.94 109 ARG A O 1
ATOM 847 N N . CYS A 1 110 ? -0.986 5.294 -1.453 1.00 94.56 110 CYS A N 1
ATOM 848 C CA . CYS A 1 110 ? 0.111 4.343 -1.679 1.00 94.56 110 CYS A CA 1
ATOM 849 C C . CYS A 1 110 ? 0.350 4.035 -3.164 1.00 94.56 110 CYS A C 1
ATOM 851 O O . CYS A 1 110 ? 1.467 3.677 -3.547 1.00 94.56 110 CYS A O 1
ATOM 853 N N . SER A 1 111 ? -0.675 4.182 -4.009 1.00 92.94 111 SER A N 1
ATOM 854 C CA . SER A 1 111 ? -0.623 3.798 -5.427 1.00 92.94 111 SER A CA 1
ATOM 855 C C . SER A 1 111 ? 0.370 4.594 -6.270 1.00 92.94 111 SER A C 1
ATOM 857 O O . SER A 1 111 ? 0.685 4.160 -7.371 1.00 92.94 111 SER A O 1
ATOM 859 N N . GLY A 1 112 ? 0.868 5.727 -5.763 1.00 91.62 112 GLY A N 1
ATOM 860 C CA . GLY A 1 112 ? 1.868 6.555 -6.437 1.00 91.62 112 GLY A CA 1
ATOM 861 C C . GLY A 1 112 ? 3.268 5.943 -6.477 1.00 91.62 112 GLY A C 1
ATOM 862 O O . GLY A 1 112 ? 4.030 6.284 -7.367 1.00 91.62 112 GLY A O 1
ATOM 863 N N . CYS A 1 113 ? 3.590 5.017 -5.568 1.00 93.62 113 CYS A N 1
ATOM 864 C CA . CYS A 1 113 ? 4.881 4.315 -5.550 1.00 93.62 113 CYS A CA 1
ATOM 865 C C . CYS A 1 113 ? 4.722 2.794 -5.671 1.00 93.62 113 CYS A C 1
ATOM 867 O O . CYS A 1 113 ? 5.650 2.109 -6.086 1.00 93.62 113 CYS A O 1
ATOM 869 N N . HIS A 1 114 ? 3.570 2.241 -5.282 1.00 93.81 114 HIS A N 1
ATOM 870 C CA . HIS A 1 114 ? 3.362 0.797 -5.210 1.00 93.81 114 HIS A CA 1
ATOM 871 C C . HIS A 1 114 ? 2.473 0.258 -6.324 1.00 93.81 114 HIS A C 1
ATOM 873 O O . HIS A 1 114 ? 1.535 0.908 -6.785 1.00 93.81 114 HIS A O 1
ATOM 879 N N . ASN A 1 115 ? 2.712 -1.009 -6.666 1.00 91.50 115 ASN A N 1
ATOM 880 C CA . ASN A 1 115 ? 1.938 -1.715 -7.680 1.00 91.50 115 ASN A CA 1
ATOM 881 C C . ASN A 1 115 ? 1.003 -2.733 -7.035 1.00 91.50 115 ASN A C 1
ATOM 883 O O . ASN A 1 115 ? 1.447 -3.594 -6.274 1.00 91.50 115 ASN A O 1
ATOM 887 N N . LEU A 1 116 ? -0.282 -2.673 -7.384 1.00 92.00 116 LEU A N 1
ATOM 888 C CA . LEU A 1 116 ? -1.287 -3.642 -6.959 1.00 92.00 116 LEU A CA 1
ATOM 889 C C . LEU A 1 116 ? -2.435 -3.695 -7.973 1.00 92.00 116 LEU A C 1
ATOM 891 O O . LEU A 1 116 ? -3.257 -2.789 -8.088 1.00 92.00 116 LEU A O 1
ATOM 895 N N . GLY A 1 117 ? -2.502 -4.797 -8.708 1.00 88.75 117 GLY A N 1
ATOM 896 C CA . GLY A 1 117 ? -3.344 -4.947 -9.888 1.00 88.75 117 GLY A CA 1
ATOM 897 C C . GLY A 1 117 ? -4.835 -5.028 -9.591 1.00 88.75 117 GLY A C 1
ATOM 898 O O . GLY A 1 117 ? -5.621 -4.597 -10.424 1.00 88.75 117 GLY A O 1
ATOM 899 N N . VAL A 1 118 ? -5.241 -5.520 -8.413 1.00 89.12 118 VAL A N 1
ATOM 900 C CA . VAL A 1 118 ? -6.670 -5.621 -8.051 1.00 89.12 118 VAL A CA 1
ATOM 901 C C . VAL A 1 118 ? -7.349 -4.249 -7.932 1.00 89.12 118 VAL A C 1
ATOM 903 O O . VAL A 1 118 ? -8.556 -4.143 -8.097 1.00 89.12 118 VAL A O 1
ATOM 906 N N . VAL A 1 119 ? -6.563 -3.194 -7.707 1.00 89.31 119 VAL A N 1
ATOM 907 C CA . VAL A 1 119 ? -7.014 -1.793 -7.682 1.00 89.31 119 VAL A CA 1
ATOM 908 C C . VAL A 1 119 ? -6.389 -0.961 -8.807 1.00 89.31 119 VAL A C 1
ATOM 910 O O . VAL A 1 119 ? -6.450 0.261 -8.779 1.00 89.31 119 VAL A O 1
ATOM 913 N N . GLY A 1 120 ? -5.750 -1.597 -9.796 1.00 87.50 120 GLY A N 1
ATOM 914 C CA . GLY A 1 120 ? -5.125 -0.887 -10.918 1.00 87.50 120 GLY A CA 1
ATOM 915 C C . GLY A 1 120 ? -4.019 0.101 -10.517 1.00 87.50 120 GLY A C 1
ATOM 916 O O . GLY A 1 120 ? -3.791 1.085 -11.220 1.00 87.50 120 GLY A O 1
ATOM 917 N N . ALA A 1 121 ? -3.350 -0.125 -9.383 1.00 89.44 121 ALA A N 1
ATOM 918 C CA . ALA A 1 121 ? -2.237 0.705 -8.940 1.00 89.44 121 ALA A CA 1
ATOM 919 C C . ALA A 1 121 ? -0.942 0.320 -9.667 1.00 89.44 121 ALA A C 1
ATOM 921 O O . ALA A 1 121 ? -0.566 -0.858 -9.700 1.00 89.44 121 ALA A O 1
ATOM 922 N N . GLU A 1 122 ? -0.277 1.330 -10.224 1.00 88.31 122 GLU A N 1
ATOM 923 C CA . GLU A 1 122 ? 0.906 1.233 -11.090 1.00 88.31 122 GLU A CA 1
ATOM 924 C C . GLU A 1 122 ? 1.850 2.415 -10.798 1.00 88.31 122 GLU A C 1
ATOM 926 O O . GLU A 1 122 ? 2.111 3.242 -11.669 1.00 88.31 122 GLU A O 1
ATOM 931 N N . GLY A 1 123 ? 2.261 2.563 -9.537 1.00 84.12 123 GLY A N 1
ATOM 932 C CA . GLY A 1 123 ? 3.085 3.687 -9.085 1.00 84.12 123 GLY A CA 1
ATOM 933 C C . GLY A 1 123 ? 4.582 3.539 -9.328 1.00 84.12 123 GLY A C 1
ATOM 934 O O . GLY A 1 123 ? 5.272 4.535 -9.493 1.00 84.12 123 GLY A O 1
ATOM 935 N N . GLY A 1 124 ? 5.086 2.307 -9.353 1.00 82.75 124 GLY A N 1
ATOM 936 C CA . GLY A 1 124 ? 6.503 2.014 -9.565 1.00 82.75 124 GLY A CA 1
ATOM 937 C C . GLY A 1 124 ? 6.726 1.123 -10.779 1.00 82.75 124 GLY A C 1
ATOM 938 O O . GLY A 1 124 ? 5.779 0.608 -11.389 1.00 82.75 124 GLY A O 1
ATOM 939 N N . ALA A 1 125 ? 7.983 0.857 -11.117 1.00 78.94 125 ALA A N 1
ATOM 940 C CA . ALA A 1 125 ? 8.284 -0.031 -12.223 1.00 78.94 125 ALA A CA 1
ATOM 941 C C . ALA A 1 125 ? 7.763 -1.455 -11.980 1.00 78.94 125 ALA A C 1
ATOM 943 O O . ALA A 1 125 ? 7.887 -2.062 -10.908 1.00 78.94 125 ALA A O 1
ATOM 944 N N . LEU A 1 126 ? 7.155 -2.015 -13.021 1.00 75.75 126 LEU A N 1
ATOM 945 C CA . LEU A 1 126 ? 6.545 -3.340 -12.969 1.00 75.75 126 LEU A CA 1
ATOM 946 C C . LEU A 1 126 ? 7.612 -4.444 -12.986 1.00 75.75 126 LEU A C 1
ATOM 948 O O . LEU A 1 126 ? 7.464 -5.452 -12.291 1.00 75.75 126 LEU A O 1
ATOM 952 N N . ARG A 1 127 ? 8.695 -4.216 -13.741 1.00 73.69 127 ARG A N 1
ATOM 953 C CA . ARG A 1 127 ? 9.859 -5.100 -13.872 1.00 73.69 127 ARG A CA 1
ATOM 954 C C . ARG A 1 127 ? 10.964 -4.659 -12.929 1.00 73.69 127 ARG A C 1
ATOM 956 O O . ARG A 1 127 ? 11.144 -3.469 -12.710 1.00 73.69 127 ARG A O 1
ATOM 963 N N . VAL A 1 128 ? 11.739 -5.614 -12.414 1.00 74.12 128 VAL A N 1
ATOM 964 C CA . VAL A 1 128 ? 12.843 -5.324 -11.481 1.00 74.12 128 VAL A CA 1
ATOM 965 C C . VAL A 1 128 ? 13.915 -4.430 -12.114 1.00 74.12 128 VAL A C 1
ATOM 967 O O . VAL A 1 128 ? 14.424 -3.544 -11.441 1.00 74.12 128 VAL A O 1
ATOM 970 N N . ALA A 1 129 ? 14.232 -4.652 -13.393 1.00 79.19 129 ALA A N 1
ATOM 971 C CA . ALA A 1 129 ? 15.301 -3.943 -14.101 1.00 79.19 129 ALA A CA 1
ATOM 972 C C . ALA A 1 129 ? 15.031 -2.443 -14.297 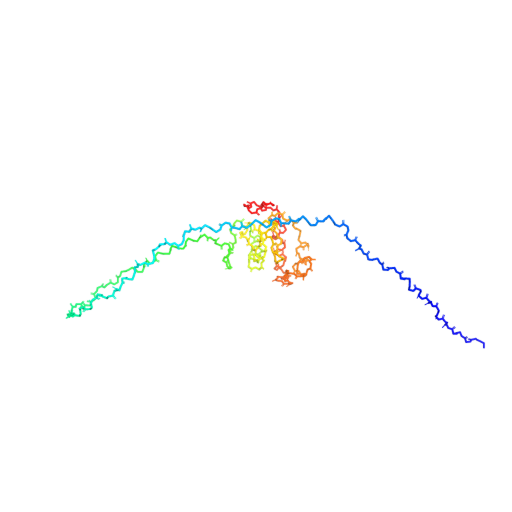1.00 79.19 129 ALA A C 1
ATOM 974 O O . ALA A 1 129 ? 15.978 -1.675 -14.420 1.00 79.19 129 ALA A O 1
ATOM 975 N N . ASP A 1 130 ? 13.759 -2.045 -14.302 1.00 83.50 130 ASP A N 1
ATOM 976 C CA . ASP A 1 130 ? 13.339 -0.670 -14.575 1.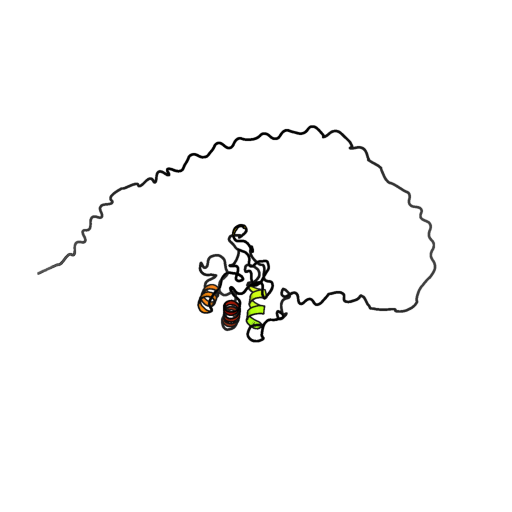00 83.50 130 ASP A CA 1
ATOM 977 C C . ASP A 1 130 ? 13.022 0.101 -13.279 1.00 83.50 130 ASP A C 1
ATOM 979 O O . ASP A 1 130 ? 12.543 1.230 -13.347 1.00 83.50 130 ASP A O 1
ATOM 983 N N . ARG A 1 131 ? 13.237 -0.512 -12.099 1.00 81.62 131 ARG A N 1
ATOM 984 C CA . ARG A 1 131 ? 12.904 0.091 -10.801 1.00 81.62 131 ARG A CA 1
ATOM 985 C C . ARG A 1 131 ? 13.803 1.269 -10.493 1.00 81.62 131 ARG A C 1
ATOM 987 O O . ARG A 1 131 ? 15.023 1.123 -10.421 1.00 81.62 131 ARG A O 1
ATOM 994 N N . GLU A 1 132 ? 13.177 2.398 -10.207 1.00 85.44 132 GLU A N 1
ATOM 995 C CA . GLU A 1 132 ? 13.861 3.534 -9.614 1.00 85.44 132 GLU A CA 1
ATOM 996 C C . GLU A 1 132 ? 14.029 3.304 -8.109 1.00 85.44 132 GLU A C 1
ATOM 998 O O . GLU A 1 132 ? 13.267 2.573 -7.472 1.00 85.44 132 GLU A O 1
ATOM 1003 N N . ARG A 1 133 ? 15.016 3.967 -7.501 1.00 85.06 133 ARG A N 1
ATOM 1004 C CA . ARG A 1 133 ? 15.247 3.894 -6.056 1.00 85.06 133 ARG A CA 1
ATOM 1005 C C . ARG A 1 133 ? 13.984 4.229 -5.257 1.00 85.06 133 ARG A C 1
ATOM 1007 O O . ARG A 1 133 ? 13.789 3.664 -4.188 1.00 85.06 133 ARG A O 1
ATOM 1014 N N . VAL A 1 134 ? 13.157 5.152 -5.754 1.00 86.69 134 VAL A N 1
ATOM 1015 C CA . VAL A 1 134 ? 11.940 5.617 -5.071 1.00 86.69 134 VAL A CA 1
ATOM 1016 C C . VAL A 1 134 ? 10.732 4.690 -5.239 1.00 86.69 134 VAL A C 1
ATOM 1018 O O . VAL A 1 134 ? 9.704 4.923 -4.603 1.00 86.69 134 VAL A O 1
ATOM 1021 N N . ASP A 1 135 ? 10.847 3.645 -6.061 1.00 88.12 135 ASP A N 1
ATOM 1022 C CA . ASP A 1 135 ? 9.740 2.733 -6.320 1.00 88.12 135 ASP A CA 1
ATOM 1023 C C . ASP A 1 135 ? 9.424 1.872 -5.100 1.00 88.12 135 ASP A C 1
ATOM 1025 O O . ASP A 1 135 ? 10.288 1.267 -4.456 1.00 88.12 135 ASP A O 1
ATOM 1029 N N . GLY A 1 136 ? 8.132 1.768 -4.814 1.00 89.31 136 GLY A N 1
ATOM 1030 C CA . GLY A 1 136 ? 7.619 0.873 -3.800 1.00 89.31 136 GLY A CA 1
ATOM 1031 C C . GLY A 1 136 ? 7.612 -0.584 -4.282 1.00 89.31 136 GLY A C 1
ATOM 1032 O O . GLY A 1 136 ? 7.524 -0.871 -5.479 1.00 89.31 136 GLY A O 1
ATOM 1033 N N . PRO A 1 137 ? 7.647 -1.556 -3.355 1.00 90.00 137 PRO A N 1
ATOM 1034 C CA . PRO A 1 137 ? 7.427 -2.958 -3.670 1.00 90.00 137 PRO A CA 1
ATOM 1035 C C . PRO A 1 137 ? 6.197 -3.220 -4.551 1.00 90.00 137 PRO A C 1
ATOM 1037 O O . PRO A 1 137 ? 5.113 -2.674 -4.326 1.00 90.00 137 PRO A O 1
ATOM 1040 N N . ASN A 1 138 ? 6.351 -4.148 -5.499 1.00 90.75 138 ASN A N 1
ATOM 1041 C CA . ASN A 1 138 ? 5.249 -4.660 -6.307 1.00 90.75 138 ASN A CA 1
ATOM 1042 C C . ASN A 1 138 ? 4.464 -5.731 -5.526 1.00 90.75 138 ASN A C 1
ATOM 1044 O O . ASN A 1 138 ? 4.873 -6.894 -5.456 1.00 90.75 138 ASN A O 1
ATOM 1048 N N . PHE A 1 139 ? 3.313 -5.353 -4.968 1.00 93.06 139 PHE A N 1
ATOM 1049 C CA . PHE A 1 139 ? 2.443 -6.242 -4.192 1.00 93.06 139 PHE A CA 1
ATOM 1050 C C . PHE A 1 139 ? 1.670 -7.247 -5.049 1.00 93.06 139 PHE A C 1
ATOM 1052 O O . PHE A 1 139 ? 1.017 -8.131 -4.505 1.00 93.06 139 PHE A O 1
ATOM 1059 N N . ASN A 1 140 ? 1.753 -7.187 -6.382 1.00 89.94 140 ASN A N 1
ATOM 1060 C CA . ASN A 1 140 ? 1.224 -8.275 -7.208 1.00 89.94 140 ASN A CA 1
ATOM 1061 C C . ASN A 1 140 ? 1.976 -9.586 -6.975 1.00 89.94 140 ASN A C 1
ATOM 1063 O O . ASN A 1 140 ? 1.360 -10.648 -7.017 1.00 89.94 140 ASN A O 1
ATOM 1067 N N . VAL A 1 141 ? 3.285 -9.487 -6.728 1.00 88.62 141 VAL A N 1
ATOM 1068 C CA . VAL A 1 141 ? 4.193 -10.633 -6.590 1.00 88.62 141 VAL A CA 1
ATOM 1069 C C . VAL A 1 141 ? 4.676 -10.814 -5.156 1.00 88.62 141 VAL A C 1
ATOM 1071 O O . VAL A 1 141 ? 4.818 -11.941 -4.690 1.00 88.62 141 VAL A O 1
ATOM 1074 N N . ARG A 1 142 ? 4.901 -9.714 -4.429 1.00 89.50 142 ARG A N 1
ATOM 1075 C CA . ARG A 1 142 ? 5.363 -9.756 -3.044 1.00 89.50 142 ARG A CA 1
ATOM 1076 C C . ARG A 1 142 ? 4.167 -9.930 -2.116 1.00 89.50 142 ARG A C 1
ATOM 1078 O O . ARG A 1 142 ? 3.250 -9.111 -2.139 1.00 89.50 142 ARG A O 1
ATOM 1085 N N . LYS A 1 143 ? 4.189 -10.992 -1.312 1.00 92.94 143 LYS A N 1
ATOM 1086 C CA . LYS A 1 143 ? 3.203 -11.254 -0.262 1.00 92.94 143 LYS A CA 1
ATOM 1087 C C . LYS A 1 143 ? 3.685 -10.651 1.051 1.00 92.94 143 LYS A C 1
ATOM 1089 O O . LYS A 1 143 ? 4.801 -10.939 1.458 1.00 92.94 143 LYS A O 1
ATOM 1094 N N . GLU A 1 144 ? 2.802 -9.927 1.726 1.00 94.56 144 GLU A N 1
ATOM 1095 C CA . GLU A 1 144 ? 3.044 -9.368 3.056 1.00 94.56 144 GLU A CA 1
ATOM 1096 C C . GLU A 1 144 ? 1.999 -9.849 4.062 1.00 94.56 144 GLU A C 1
ATOM 1098 O O . GLU A 1 144 ? 0.880 -10.204 3.684 1.00 94.56 144 GLU A O 1
ATOM 1103 N N . ASP A 1 145 ? 2.353 -9.828 5.344 1.00 96.25 145 ASP A N 1
ATOM 1104 C CA . ASP A 1 145 ? 1.426 -10.015 6.457 1.00 96.25 145 ASP A CA 1
ATOM 1105 C C . ASP A 1 145 ? 1.052 -8.678 7.120 1.00 96.25 145 ASP A C 1
ATOM 1107 O O . ASP A 1 145 ? 1.715 -7.654 6.943 1.00 96.25 145 ASP A O 1
ATOM 1111 N N . VAL A 1 146 ? -0.020 -8.699 7.913 1.00 97.38 146 VAL A N 1
ATOM 1112 C CA . VAL A 1 146 ? -0.591 -7.507 8.560 1.00 97.38 146 VAL A CA 1
ATOM 1113 C C . VAL A 1 146 ? 0.427 -6.790 9.452 1.00 97.38 146 VAL A C 1
ATOM 1115 O O . VAL A 1 146 ? 0.513 -5.565 9.401 1.00 97.38 146 VAL A O 1
ATOM 1118 N N . ASN A 1 147 ? 1.217 -7.520 10.244 1.00 97.56 147 ASN A N 1
ATOM 1119 C CA . ASN A 1 147 ? 2.153 -6.907 11.189 1.00 97.56 147 ASN A CA 1
ATOM 1120 C C . ASN A 1 147 ? 3.323 -6.254 10.458 1.00 97.56 147 ASN A C 1
ATOM 1122 O O . ASN A 1 147 ? 3.709 -5.138 10.801 1.00 97.56 147 ASN A O 1
ATOM 1126 N N . SER A 1 148 ? 3.839 -6.910 9.419 1.00 96.62 148 SER A N 1
ATOM 1127 C CA . SER A 1 148 ? 4.884 -6.350 8.560 1.00 96.62 148 SER A CA 1
ATOM 1128 C C . SER A 1 148 ? 4.419 -5.075 7.853 1.00 96.62 148 SER A C 1
ATOM 1130 O O . SER A 1 148 ? 5.162 -4.095 7.793 1.00 96.62 148 SER A O 1
ATOM 1132 N N . ILE A 1 149 ? 3.168 -5.039 7.382 1.00 96.94 149 ILE A N 1
ATOM 1133 C CA . ILE A 1 149 ? 2.595 -3.835 6.764 1.00 96.94 149 ILE A CA 1
ATOM 1134 C C . ILE A 1 149 ? 2.435 -2.716 7.795 1.00 96.94 149 ILE A C 1
ATOM 1136 O O . ILE A 1 149 ? 2.845 -1.590 7.533 1.00 96.94 149 ILE A O 1
ATOM 1140 N N . LEU A 1 150 ? 1.889 -3.009 8.978 1.00 97.69 150 LEU A N 1
ATOM 1141 C CA . LEU A 1 150 ? 1.747 -2.015 10.047 1.00 97.69 150 LEU A CA 1
ATOM 1142 C C . LEU A 1 150 ? 3.101 -1.470 10.509 1.00 97.69 150 LEU A C 1
ATOM 1144 O O . LEU A 1 150 ? 3.224 -0.277 10.779 1.00 97.69 150 LEU A O 1
ATOM 1148 N N . TYR A 1 151 ? 4.124 -2.323 10.572 1.00 96.81 151 TYR A N 1
ATOM 1149 C CA . TYR A 1 151 ? 5.490 -1.894 10.841 1.00 96.81 151 TYR A CA 1
ATOM 1150 C C . TYR A 1 151 ? 5.980 -0.934 9.755 1.00 96.81 151 TYR A C 1
ATOM 1152 O O . TYR A 1 151 ? 6.439 0.160 10.073 1.00 96.81 151 TYR A O 1
ATOM 1160 N N . ALA A 1 152 ? 5.838 -1.302 8.481 1.00 96.06 152 ALA A N 1
ATOM 1161 C CA . ALA A 1 152 ? 6.251 -0.454 7.373 1.00 96.06 152 ALA A CA 1
ATOM 1162 C C . ALA A 1 152 ? 5.520 0.899 7.382 1.00 96.06 152 ALA A C 1
ATOM 1164 O O . ALA A 1 152 ? 6.171 1.927 7.235 1.00 96.06 152 ALA A O 1
ATOM 1165 N N . LEU A 1 153 ? 4.202 0.923 7.602 1.00 96.25 153 LEU A N 1
ATOM 1166 C CA . LEU A 1 153 ? 3.410 2.159 7.644 1.00 96.25 153 LEU A CA 1
ATOM 1167 C C . LEU A 1 153 ? 3.891 3.128 8.732 1.00 96.25 153 LEU A C 1
ATOM 1169 O O . LEU A 1 153 ? 4.019 4.319 8.466 1.00 96.25 153 LEU A O 1
ATOM 1173 N N . ARG A 1 154 ? 4.226 2.614 9.920 1.00 95.75 154 ARG A N 1
ATOM 1174 C CA . ARG A 1 154 ? 4.713 3.427 11.050 1.00 95.75 154 ARG A CA 1
ATOM 1175 C C . ARG A 1 154 ? 6.157 3.895 10.876 1.00 95.75 154 ARG A C 1
ATOM 1177 O O . ARG A 1 154 ? 6.521 4.955 11.357 1.00 95.75 154 ARG A O 1
ATOM 1184 N N . ASN A 1 155 ? 6.992 3.101 10.205 1.00 95.81 155 ASN A N 1
ATOM 1185 C CA . ASN A 1 155 ? 8.437 3.350 10.140 1.00 95.81 155 ASN A CA 1
ATOM 1186 C C . ASN A 1 155 ? 8.917 3.921 8.802 1.00 95.81 155 ASN A C 1
ATOM 1188 O O . ASN A 1 155 ? 10.079 4.307 8.707 1.00 95.81 155 ASN A O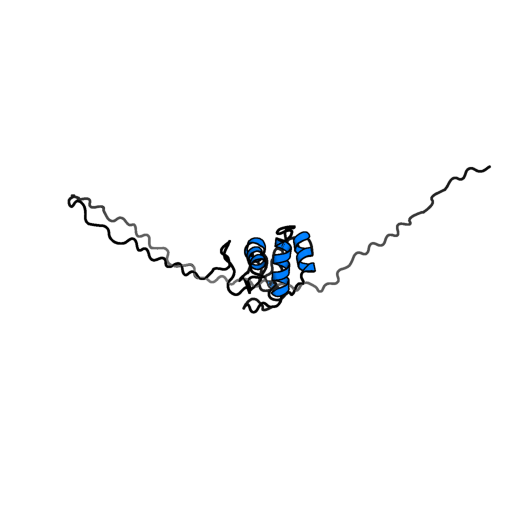 1
ATOM 1192 N N . GLY A 1 156 ? 8.044 4.057 7.800 1.00 93.19 156 GLY A N 1
ATOM 1193 C CA . GLY A 1 156 ? 8.420 4.590 6.489 1.00 93.19 156 GLY A CA 1
ATOM 1194 C C . GLY A 1 156 ? 9.034 3.525 5.580 1.00 93.19 156 GLY A C 1
ATOM 1195 O O . GLY A 1 156 ? 10.061 3.714 4.924 1.00 93.19 156 GLY A O 1
ATOM 1196 N N . GLY A 1 157 ? 8.413 2.348 5.569 1.00 92.12 157 GLY A N 1
ATOM 1197 C CA . GLY A 1 157 ? 8.955 1.141 4.959 1.00 92.12 157 GLY A CA 1
ATOM 1198 C C . GLY A 1 157 ? 9.918 0.407 5.892 1.00 92.12 157 GLY A C 1
ATOM 1199 O O . GLY A 1 157 ? 10.249 0.873 6.977 1.00 92.12 157 GLY A O 1
ATOM 1200 N N . PHE A 1 158 ? 10.395 -0.763 5.463 1.00 89.75 158 PHE A N 1
ATOM 1201 C CA . PHE A 1 158 ? 11.299 -1.593 6.274 1.00 89.75 158 PHE A CA 1
ATOM 1202 C C . PHE A 1 158 ? 12.681 -0.967 6.501 1.00 89.75 158 PHE A C 1
ATOM 1204 O O . PHE A 1 158 ? 13.379 -1.357 7.429 1.00 89.75 158 PHE A O 1
ATOM 1211 N N . SER A 1 159 ? 13.079 -0.013 5.657 1.00 85.94 159 SER A N 1
ATOM 1212 C CA . SER A 1 159 ? 14.329 0.740 5.796 1.00 85.94 159 SER A CA 1
ATOM 1213 C C . SER A 1 159 ? 14.139 2.155 6.346 1.00 85.94 159 SER A C 1
ATOM 1215 O O . SER A 1 159 ? 15.130 2.802 6.665 1.00 85.94 159 SER A O 1
ATOM 1217 N N . GLY A 1 160 ? 12.903 2.666 6.398 1.00 83.50 160 GLY A N 1
ATOM 1218 C CA . GLY A 1 160 ? 12.591 4.038 6.818 1.00 83.50 160 GLY A CA 1
ATOM 1219 C C . GLY A 1 160 ? 13.115 5.161 5.916 1.00 83.50 160 GLY A C 1
ATOM 1220 O O . GLY A 1 160 ? 13.010 6.328 6.276 1.00 83.50 160 GLY A O 1
ATOM 1221 N N . ALA A 1 161 ? 13.715 4.843 4.763 1.00 81.00 161 ALA A N 1
ATOM 1222 C CA . ALA A 1 161 ? 14.519 5.808 4.007 1.00 81.00 161 ALA A CA 1
ATOM 1223 C C . ALA A 1 161 ? 13.795 6.487 2.829 1.00 81.00 161 ALA A C 1
ATOM 1225 O O . ALA A 1 161 ? 14.314 7.455 2.275 1.00 81.00 161 ALA A O 1
ATOM 1226 N N . ILE A 1 162 ? 12.661 5.947 2.371 1.00 89.06 162 ILE A N 1
ATOM 1227 C CA . ILE A 1 162 ? 12.044 6.338 1.086 1.00 89.06 162 ILE A CA 1
ATOM 1228 C C . ILE 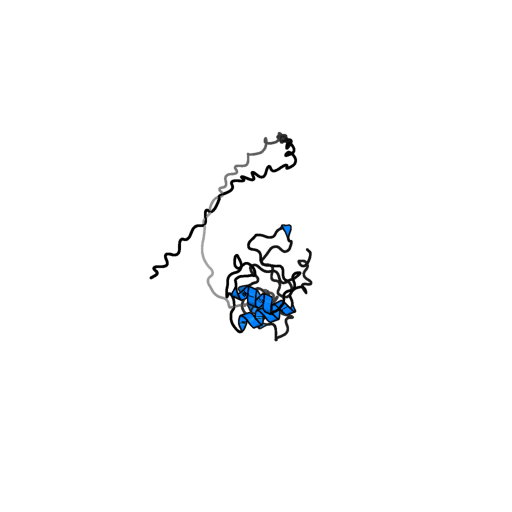A 1 162 ? 10.540 6.505 1.216 1.00 89.06 162 ILE A C 1
ATOM 1230 O O . ILE A 1 162 ? 9.993 7.524 0.805 1.00 89.06 162 ILE A O 1
ATOM 1234 N N . MET A 1 163 ? 9.876 5.498 1.778 1.00 94.69 163 MET A N 1
ATOM 1235 C CA . MET A 1 163 ? 8.448 5.566 2.024 1.00 94.69 163 MET A CA 1
ATOM 1236 C C . MET A 1 163 ? 8.213 6.502 3.222 1.00 94.69 163 MET A C 1
ATOM 1238 O O . MET A 1 163 ? 8.878 6.346 4.243 1.00 94.69 163 MET A O 1
ATOM 1242 N N . PRO A 1 164 ? 7.307 7.486 3.127 1.00 92.62 164 PRO A N 1
ATOM 1243 C CA . PRO A 1 164 ? 7.007 8.353 4.262 1.00 92.62 164 PRO A CA 1
ATOM 1244 C C . PRO A 1 164 ? 6.431 7.578 5.458 1.00 92.62 164 PRO A C 1
ATOM 1246 O O . PRO A 1 164 ? 5.738 6.572 5.288 1.00 92.62 164 PRO A O 1
ATOM 1249 N N . GLN A 1 165 ? 6.713 8.060 6.668 1.00 94.81 165 GLN A N 1
ATOM 1250 C CA . GLN A 1 165 ? 6.136 7.552 7.917 1.00 94.81 165 GLN A CA 1
ATOM 1251 C C . GLN A 1 165 ? 4.701 8.050 8.104 1.00 94.81 165 GLN A C 1
ATOM 1253 O O . GLN A 1 165 ? 4.355 9.132 7.630 1.00 94.81 165 GLN A O 1
ATOM 1258 N N . ASP A 1 166 ? 3.879 7.251 8.790 1.00 94.56 166 ASP A N 1
ATOM 1259 C CA . ASP A 1 166 ? 2.549 7.629 9.290 1.00 94.56 166 ASP A CA 1
ATOM 1260 C C . ASP A 1 166 ? 1.602 8.215 8.225 1.00 94.56 166 ASP A C 1
ATOM 1262 O O . ASP A 1 166 ? 0.734 9.040 8.508 1.00 94.56 166 ASP A O 1
ATOM 1266 N N . ILE A 1 167 ? 1.733 7.757 6.973 1.00 93.94 167 ILE A N 1
ATOM 1267 C CA . ILE A 1 167 ? 0.866 8.169 5.852 1.00 93.94 167 ILE A CA 1
ATOM 1268 C C . ILE A 1 167 ? -0.613 7.898 6.171 1.00 93.94 167 ILE A C 1
ATOM 1270 O O . ILE A 1 167 ? -1.492 8.665 5.771 1.00 93.94 167 ILE A O 1
ATOM 1274 N N . VAL A 1 168 ? -0.864 6.804 6.888 1.00 96.25 168 VAL A N 1
ATOM 1275 C CA . VAL A 1 168 ? -2.144 6.426 7.490 1.00 96.25 168 VAL A CA 1
ATOM 1276 C C . VAL A 1 168 ? -1.876 5.929 8.908 1.00 96.25 168 VAL A C 1
ATOM 1278 O O . VAL A 1 168 ? -0.849 5.296 9.160 1.00 96.25 168 VAL A O 1
ATOM 1281 N N . VAL A 1 169 ? -2.798 6.194 9.833 1.00 96.56 169 VAL A N 1
ATOM 1282 C CA . VAL A 1 169 ? -2.641 5.862 11.259 1.00 96.56 169 VAL A CA 1
ATOM 1283 C C . VAL A 1 169 ? -3.923 5.277 11.850 1.00 96.56 169 VAL A C 1
ATOM 1285 O O . VAL A 1 169 ? -5.007 5.384 11.276 1.00 96.56 169 VAL A O 1
ATOM 1288 N N . GLY A 1 170 ? -3.801 4.631 13.012 1.00 97.06 170 GLY A N 1
ATOM 1289 C CA . GLY A 1 170 ? -4.935 4.042 13.725 1.00 97.06 170 GLY A CA 1
ATOM 1290 C C . GLY A 1 170 ? -5.733 3.072 12.851 1.00 97.06 170 GLY A C 1
ATOM 1291 O O . GLY A 1 170 ? -5.165 2.202 12.190 1.00 97.06 170 GLY A O 1
ATOM 1292 N N . LYS A 1 171 ? -7.057 3.254 12.817 1.00 97.50 171 LYS A N 1
ATOM 1293 C CA . LYS A 1 171 ? -7.965 2.376 12.069 1.00 97.50 171 LYS A CA 1
ATOM 1294 C C . LYS A 1 171 ? -7.667 2.352 10.564 1.00 97.50 171 LYS A C 1
ATOM 1296 O O . LYS A 1 171 ? -7.802 1.305 9.939 1.00 97.50 171 LYS A O 1
ATOM 1301 N N . GLU A 1 172 ? -7.246 3.474 9.985 1.00 97.19 172 GLU A N 1
ATOM 1302 C CA . GLU A 1 172 ? -6.914 3.543 8.557 1.00 97.19 172 GLU A CA 1
ATOM 1303 C C . GLU A 1 172 ? -5.724 2.641 8.221 1.00 97.19 172 GLU A C 1
ATOM 1305 O O . GLU A 1 172 ? -5.758 1.906 7.233 1.00 97.19 172 GLU A O 1
ATOM 1310 N N . ALA A 1 173 ? -4.703 2.635 9.084 1.00 97.81 173 ALA A N 1
ATOM 1311 C CA . ALA A 1 173 ? -3.559 1.743 8.939 1.00 97.81 173 ALA A CA 1
ATOM 1312 C C . ALA A 1 173 ? -3.978 0.268 9.033 1.00 97.81 173 ALA A C 1
ATOM 1314 O O . ALA A 1 173 ? -3.535 -0.545 8.222 1.00 97.81 173 ALA A O 1
ATOM 1315 N N . ASP A 1 174 ? -4.872 -0.073 9.966 1.00 98.12 174 ASP A N 1
ATOM 1316 C CA . ASP A 1 174 ? -5.396 -1.436 10.105 1.00 98.12 174 ASP A CA 1
ATOM 1317 C C . ASP A 1 174 ? -6.206 -1.877 8.878 1.00 98.12 174 ASP A C 1
ATOM 1319 O O . ASP A 1 174 ? -6.078 -3.017 8.423 1.00 98.12 174 ASP A O 1
ATOM 1323 N N . ASP A 1 175 ? -7.037 -0.990 8.327 1.00 97.81 175 ASP A N 1
ATOM 1324 C CA . ASP A 1 175 ? -7.853 -1.274 7.146 1.00 97.81 175 ASP A CA 1
ATOM 1325 C C . ASP A 1 175 ? -6.964 -1.489 5.906 1.00 97.81 175 ASP A C 1
ATOM 1327 O O . ASP A 1 175 ? -7.160 -2.460 5.166 1.00 97.81 175 ASP A O 1
ATOM 1331 N N . VAL A 1 176 ? -5.942 -0.644 5.707 1.00 97.56 176 VAL A N 1
ATOM 1332 C CA . VAL A 1 176 ? -4.935 -0.813 4.642 1.00 97.56 176 VAL A CA 1
ATOM 1333 C C . VAL A 1 176 ? -4.152 -2.109 4.833 1.00 97.56 176 VAL A C 1
ATOM 1335 O O . VAL A 1 176 ? -3.982 -2.863 3.875 1.00 97.56 176 VAL A O 1
ATOM 1338 N N . ALA A 1 177 ? -3.714 -2.413 6.057 1.00 97.88 177 ALA A N 1
ATOM 1339 C CA . ALA A 1 177 ? -2.935 -3.612 6.344 1.00 97.88 177 ALA A CA 1
ATOM 1340 C C . ALA A 1 177 ? -3.733 -4.899 6.101 1.00 97.88 177 ALA A C 1
ATOM 1342 O O . ALA A 1 177 ? -3.218 -5.834 5.487 1.00 97.88 177 ALA A O 1
ATOM 1343 N N . LYS A 1 178 ? -5.009 -4.944 6.504 1.00 97.69 178 LYS A N 1
ATOM 1344 C CA . LYS A 1 178 ? -5.905 -6.082 6.230 1.00 97.69 178 LYS A CA 1
ATOM 1345 C C . LYS A 1 178 ? -6.159 -6.258 4.737 1.00 97.69 178 LYS A C 1
ATOM 1347 O O . LYS A 1 178 ? -6.121 -7.384 4.240 1.00 97.69 178 LYS A O 1
ATOM 1352 N N . PHE A 1 179 ? -6.401 -5.161 4.021 1.00 96.62 179 PHE A N 1
ATOM 1353 C CA . PHE A 1 179 ? -6.573 -5.184 2.571 1.00 96.62 179 PHE A CA 1
ATOM 1354 C C . PHE A 1 179 ? -5.314 -5.714 1.869 1.00 96.62 179 PHE A C 1
ATOM 1356 O O . PHE A 1 179 ? -5.392 -6.677 1.103 1.00 96.62 179 PHE A O 1
ATOM 1363 N N . LEU A 1 180 ? -4.147 -5.143 2.171 1.00 96.38 180 LEU A N 1
ATOM 1364 C CA . LEU A 1 180 ? -2.885 -5.549 1.565 1.00 96.38 180 LEU A CA 1
ATOM 1365 C C . LEU A 1 180 ? -2.525 -6.992 1.907 1.00 96.38 180 LEU A C 1
ATOM 1367 O O . LEU A 1 180 ? -2.243 -7.756 0.994 1.00 96.38 180 LEU A O 1
ATOM 1371 N N . ALA A 1 181 ? -2.617 -7.416 3.167 1.00 96.75 181 ALA A N 1
ATOM 1372 C CA . ALA A 1 181 ? -2.331 -8.802 3.543 1.00 96.75 181 ALA A CA 1
ATOM 1373 C C . ALA A 1 181 ? -3.243 -9.807 2.817 1.00 96.75 181 ALA A C 1
ATOM 1375 O O . ALA A 1 181 ? -2.833 -10.924 2.496 1.00 96.75 181 ALA A O 1
ATOM 1376 N N . HIS A 1 182 ? -4.485 -9.410 2.522 1.00 95.38 182 HIS A N 1
ATOM 1377 C CA . HIS A 1 182 ? -5.408 -10.252 1.779 1.00 95.38 182 HIS A CA 1
ATOM 1378 C C . HIS A 1 182 ? -5.067 -10.342 0.284 1.00 95.38 182 HIS A C 1
ATOM 1380 O O . HIS A 1 182 ? -5.236 -11.419 -0.288 1.00 95.38 182 HIS A O 1
ATOM 1386 N N . TYR A 1 183 ? -4.622 -9.263 -0.366 1.00 94.00 183 TYR A N 1
ATOM 1387 C CA . TYR A 1 183 ? -4.438 -9.219 -1.828 1.00 94.00 183 TYR A CA 1
ATOM 1388 C C . TYR A 1 183 ? -2.981 -9.271 -2.309 1.00 94.00 183 TYR A C 1
ATOM 1390 O O . TYR A 1 183 ? -2.741 -9.577 -3.480 1.00 94.00 183 TYR A O 1
ATOM 1398 N N . ALA A 1 184 ? -2.013 -9.019 -1.433 1.00 93.00 184 ALA A N 1
ATOM 1399 C CA . ALA A 1 184 ? -0.594 -9.088 -1.746 1.00 93.00 184 ALA A CA 1
ATOM 1400 C C . ALA A 1 184 ? -0.198 -10.509 -2.184 1.00 93.00 184 ALA A C 1
ATOM 1402 O O . ALA A 1 184 ? -0.622 -11.509 -1.601 1.00 93.00 184 ALA A O 1
ATOM 1403 N N . GLY A 1 185 ? 0.590 -10.603 -3.252 1.00 88.31 185 GLY A N 1
ATOM 1404 C CA . GLY A 1 185 ? 0.985 -11.863 -3.884 1.00 88.31 185 GLY A CA 1
ATOM 1405 C C . GLY A 1 185 ? -0.127 -12.573 -4.668 1.00 88.31 185 GLY A C 1
ATOM 1406 O O . GLY A 1 185 ? 0.102 -13.664 -5.182 1.00 88.31 185 GLY A O 1
ATOM 1407 N N . LYS A 1 186 ? -1.334 -11.993 -4.775 1.00 85.19 186 LYS A N 1
ATOM 1408 C CA . LYS A 1 186 ? -2.464 -12.564 -5.541 1.00 85.19 186 LYS A CA 1
ATOM 1409 C C . LYS A 1 186 ? -2.710 -11.855 -6.876 1.00 85.19 186 LYS A C 1
ATOM 1411 O O . LYS A 1 186 ? -3.740 -12.081 -7.516 1.00 85.19 186 LYS A O 1
ATOM 1416 N N . GLY A 1 187 ? -1.808 -10.971 -7.298 1.00 68.12 187 GLY A N 1
ATOM 1417 C CA . GLY A 1 187 ? -2.006 -10.147 -8.485 1.00 68.12 187 GLY A CA 1
ATOM 1418 C C . GLY A 1 187 ? -2.031 -10.980 -9.766 1.00 68.12 187 GLY A C 1
ATOM 1419 O O . GLY A 1 187 ? -0.998 -11.457 -10.214 1.00 68.12 187 GLY A O 1
ATOM 1420 N N . LYS A 1 188 ? -3.198 -11.092 -10.412 1.00 61.97 188 LYS A N 1
ATOM 1421 C CA . LYS A 1 188 ? -3.353 -11.657 -11.770 1.00 61.97 188 LYS A CA 1
ATOM 1422 C C . LYS A 1 188 ? -3.245 -10.580 -12.863 1.00 61.97 188 LYS A C 1
ATOM 1424 O O . LYS A 1 188 ? -3.941 -10.638 -13.872 1.00 61.97 188 LYS A O 1
ATOM 1429 N N . SER A 1 189 ? -2.433 -9.545 -12.643 1.00 58.94 189 SER A N 1
ATOM 1430 C CA . SER A 1 189 ? -2.228 -8.481 -13.633 1.00 58.94 189 SER A CA 1
ATOM 1431 C C . SER A 1 189 ? -1.224 -8.922 -14.701 1.00 58.94 189 SER A C 1
ATOM 1433 O O . SER A 1 189 ? -0.304 -9.690 -14.422 1.00 58.94 189 SER A O 1
ATOM 1435 N N . LYS A 1 190 ? -1.336 -8.367 -15.917 1.00 52.12 190 LYS A N 1
ATOM 1436 C CA . LYS A 1 190 ? -0.309 -8.466 -16.977 1.00 52.12 190 LYS A CA 1
ATOM 1437 C C . LYS A 1 190 ? 1.085 -8.051 -16.462 1.00 52.12 190 LYS A C 1
ATOM 1439 O O . LYS A 1 190 ? 2.093 -8.518 -16.986 1.00 52.12 190 LYS A O 1
ATOM 1444 N N . ASN A 1 191 ? 1.094 -7.255 -15.391 1.00 50.78 191 ASN A N 1
ATOM 1445 C CA . ASN A 1 191 ? 2.237 -6.674 -14.696 1.00 50.78 191 ASN A CA 1
ATOM 1446 C C . ASN A 1 191 ? 2.758 -7.527 -13.519 1.00 50.78 191 ASN A C 1
ATOM 1448 O O . ASN A 1 191 ? 3.615 -7.080 -12.762 1.00 50.78 191 ASN A O 1
ATOM 1452 N N . ALA A 1 192 ? 2.227 -8.739 -13.323 1.00 52.66 192 ALA A N 1
ATOM 1453 C CA . ALA A 1 192 ? 2.699 -9.693 -12.314 1.00 52.66 192 ALA A CA 1
ATOM 1454 C C . ALA A 1 192 ? 3.907 -10.530 -12.786 1.00 52.66 192 ALA A C 1
ATOM 1456 O O . ALA A 1 192 ? 4.305 -11.477 -12.113 1.00 52.66 192 ALA A O 1
ATOM 1457 N N . ARG A 1 193 ? 4.473 -10.221 -13.960 1.00 48.84 193 ARG A N 1
ATOM 1458 C CA . ARG A 1 193 ? 5.634 -10.935 -14.504 1.00 48.84 193 ARG A CA 1
ATOM 1459 C C . ARG A 1 193 ? 6.916 -10.343 -13.927 1.00 48.84 193 ARG A C 1
ATOM 1461 O O . ARG A 1 193 ? 7.125 -9.136 -14.032 1.00 48.84 193 ARG A O 1
ATOM 1468 N N . ASN A 1 194 ? 7.727 -11.214 -13.332 1.00 48.72 194 ASN A N 1
ATOM 1469 C CA . ASN A 1 194 ? 9.047 -10.902 -12.785 1.00 48.72 194 ASN A CA 1
ATOM 1470 C C . ASN A 1 194 ? 10.019 -10.431 -13.886 1.00 48.72 194 ASN A C 1
ATOM 1472 O O . ASN A 1 194 ? 9.953 -10.965 -15.022 1.00 48.72 194 ASN A O 1
#